Protein AF-A0A1J4J3M3-F1 (afdb_monomer_lite)

Foldseek 3Di:
DDDDPPDPPPPQDWDWDDAPQAPDIDTFDPVCQVVVLPPAPFWFKKKKFFPDPCVVVVQVVCVVVVWDDDPVQDRDSGIGIGGDGSSRSNVSSVGIGIDTQALVRQEHPLVLQLVFQKKKWFFAPPDDDDPVVVCVCPVPVQAFFDCPPRTNMGMGGGPCLVPPVVCVVVVHDSCVSVVVSSVLSPDRGTRHMYGDDDPPPPPPPVPDDPPDQPFDWFQDDPVSPDTDTDDPCVVVVPPPD

Radius of gyration: 24.63 Å; chains: 1; bounding box: 67×42×87 Å

Secondary structure (DSSP, 8-state):
------------PPEEE--TT-SS-EEE-HHHHHHHTTT-SS-EEEEEEES-S-HHHHHHHHHHTT----GGGEEETTEEEEEE-HHHHHHHTTTEEEEEPPSTTTEESGGGGTT-SEEEEEE-TT----HHHHHHHHSSS-------TTS-EEEEE-S-TT-HHHHHHHT--TTHHHHHHHHHHTSTTEEEEEEEPPPP--------------PPPEEESTTS-EEE---TTGGGT-S--

Structure (mmCIF, N/CA/C/O backbone):
data_AF-A0A1J4J3M3-F1
#
_entry.id   AF-A0A1J4J3M3-F1
#
loop_
_atom_site.group_PDB
_atom_site.id
_atom_site.type_symbol
_atom_site.label_atom_id
_atom_site.label_alt_id
_atom_site.label_comp_id
_atom_site.label_asym_id
_atom_site.label_entity_id
_atom_site.label_seq_id
_atom_site.pdbx_PDB_ins_code
_atom_site.Cartn_x
_atom_site.Cartn_y
_atom_site.Cartn_z
_atom_site.occupancy
_atom_site.B_iso_or_equiv
_atom_site.auth_seq_id
_atom_site.auth_comp_id
_atom_site.auth_asym_id
_atom_site.auth_atom_id
_atom_site.pdbx_PDB_model_num
ATOM 1 N N . MET A 1 1 ? 3.375 -25.857 52.665 1.00 36.19 1 MET A N 1
ATOM 2 C CA . MET A 1 1 ? 2.226 -25.489 51.813 1.00 36.19 1 MET A CA 1
ATOM 3 C C . MET A 1 1 ? 2.776 -24.651 50.663 1.00 36.19 1 MET A C 1
ATOM 5 O O . MET A 1 1 ? 3.056 -23.479 50.861 1.00 36.19 1 MET A O 1
ATOM 9 N N . LEU A 1 2 ? 3.097 -25.290 49.533 1.00 32.78 2 LEU A N 1
ATOM 10 C CA . LEU A 1 2 ? 3.685 -24.643 48.353 1.00 32.78 2 LEU A CA 1
ATOM 11 C C . LEU A 1 2 ? 2.543 -24.261 47.402 1.00 32.78 2 LEU A C 1
ATOM 13 O O . LEU A 1 2 ? 1.823 -25.143 46.938 1.00 32.78 2 LEU A O 1
ATOM 17 N N . PHE A 1 3 ? 2.366 -22.970 47.131 1.00 34.50 3 PHE A N 1
ATOM 18 C CA . PHE A 1 3 ? 1.465 -22.498 46.082 1.00 34.50 3 PHE A CA 1
ATOM 19 C C . PHE A 1 3 ? 2.162 -22.660 44.726 1.00 34.50 3 PHE A C 1
ATOM 21 O O . PHE A 1 3 ? 3.123 -21.953 44.433 1.00 34.50 3 PHE A O 1
ATOM 28 N N . PHE A 1 4 ? 1.684 -23.590 43.900 1.00 33.69 4 PHE A N 1
ATOM 29 C CA . PHE A 1 4 ? 2.023 -23.618 42.480 1.00 33.69 4 PHE A CA 1
ATOM 30 C C . PHE A 1 4 ? 1.204 -22.539 41.765 1.00 33.69 4 PHE A C 1
ATOM 32 O O . PHE A 1 4 ? -0.009 -22.663 41.613 1.00 33.69 4 PHE A O 1
ATOM 39 N N . LEU A 1 5 ? 1.877 -21.471 41.337 1.00 35.00 5 LEU A N 1
ATOM 40 C CA . LEU A 1 5 ? 1.366 -20.534 40.341 1.00 35.00 5 LEU A CA 1
ATOM 41 C C . LEU A 1 5 ? 1.320 -21.263 38.995 1.00 35.00 5 LEU A C 1
ATOM 43 O O . LEU A 1 5 ? 2.336 -21.406 38.320 1.00 35.00 5 LEU A O 1
ATOM 47 N N . THR A 1 6 ? 0.147 -21.755 38.609 1.00 34.28 6 THR A N 1
ATOM 48 C CA . THR A 1 6 ? -0.103 -22.201 37.238 1.00 34.28 6 THR A CA 1
ATOM 49 C C . THR A 1 6 ? -0.250 -20.967 36.356 1.00 34.28 6 THR A C 1
ATOM 51 O O . THR A 1 6 ? -1.313 -20.347 36.308 1.00 34.28 6 THR A O 1
ATOM 54 N N . SER A 1 7 ? 0.825 -20.585 35.671 1.00 36.22 7 SER A N 1
ATOM 55 C CA . SER A 1 7 ? 0.760 -19.660 34.544 1.00 36.22 7 SER A CA 1
ATOM 56 C C . SER A 1 7 ? -0.011 -20.333 33.409 1.00 36.22 7 SER A C 1
ATOM 58 O O . SER A 1 7 ? 0.460 -21.272 32.769 1.00 36.22 7 SER A O 1
ATOM 60 N N . ILE A 1 8 ? -1.236 -19.865 33.178 1.00 34.94 8 ILE A N 1
ATOM 61 C CA . ILE A 1 8 ? -2.018 -20.219 31.997 1.00 34.94 8 ILE A CA 1
ATOM 62 C C . ILE A 1 8 ? -1.324 -19.549 30.809 1.00 34.94 8 ILE A C 1
ATOM 64 O O . ILE A 1 8 ? -1.469 -18.348 30.589 1.00 34.94 8 ILE A O 1
ATOM 68 N N . PHE A 1 9 ? -0.538 -20.316 30.055 1.00 36.00 9 PHE A N 1
ATOM 69 C CA . PHE A 1 9 ? -0.101 -19.901 28.728 1.00 36.00 9 PHE A CA 1
ATOM 70 C C . PHE A 1 9 ? -1.325 -19.922 27.812 1.00 36.00 9 PHE A C 1
ATOM 72 O O . PHE A 1 9 ? -1.695 -20.957 27.259 1.00 36.00 9 PHE A O 1
ATOM 79 N N . VAL A 1 10 ? -1.981 -18.771 27.670 1.00 38.25 10 VAL A N 1
ATOM 80 C CA . VAL A 1 10 ? -2.921 -18.553 26.573 1.00 38.25 10 VAL A CA 1
ATOM 81 C C . VAL A 1 10 ? -2.082 -18.537 25.299 1.00 38.25 10 VAL A C 1
ATOM 83 O O . VAL A 1 10 ? -1.364 -17.579 25.022 1.00 38.25 10 VAL A O 1
ATOM 86 N N . SER A 1 11 ? -2.122 -19.640 24.554 1.00 39.28 11 SER A N 1
ATOM 87 C CA . SER A 1 11 ? -1.635 -19.703 23.179 1.00 39.28 11 SER A CA 1
ATOM 88 C C . SER A 1 11 ? -2.465 -18.718 22.355 1.00 39.28 11 SER A C 1
ATOM 90 O O . SER A 1 11 ? -3.578 -19.021 21.929 1.00 39.28 11 SER A O 1
ATOM 92 N N . SER A 1 12 ? -1.966 -17.494 22.195 1.00 56.19 12 SER A N 1
ATOM 93 C CA . SER A 1 12 ? -2.574 -16.513 21.306 1.00 56.19 12 SER A CA 1
ATOM 94 C C . SER A 1 12 ? -2.255 -16.931 19.874 1.00 56.19 12 SER A C 1
ATOM 96 O O . SER A 1 12 ? -1.132 -16.746 19.406 1.00 56.19 12 SER A O 1
ATOM 98 N N . GLN A 1 13 ? -3.210 -17.567 19.197 1.00 65.75 13 GLN A N 1
ATOM 99 C CA . GLN A 1 13 ? -3.047 -17.930 17.791 1.00 65.75 13 GLN A CA 1
ATOM 100 C C . GLN A 1 13 ? -2.860 -16.660 16.957 1.00 65.75 13 GLN A C 1
ATOM 102 O O . GLN A 1 13 ? -3.609 -15.693 17.108 1.00 65.75 13 GLN A O 1
ATOM 107 N N . SER A 1 14 ? -1.850 -16.661 16.090 1.00 75.69 14 SER A N 1
ATOM 108 C CA . SER A 1 14 ? -1.638 -15.573 15.146 1.00 75.69 14 SER A CA 1
ATOM 109 C C . SER A 1 14 ? -2.795 -15.519 14.148 1.00 75.69 14 SER A C 1
ATOM 111 O O . SER A 1 14 ? -3.306 -16.538 13.680 1.00 75.69 14 SER A O 1
ATOM 113 N N . LEU A 1 15 ? -3.245 -14.308 13.843 1.00 81.94 15 LEU A N 1
ATOM 114 C CA . LEU A 1 15 ? -4.381 -14.072 12.961 1.00 81.94 15 LEU A CA 1
ATOM 115 C C . LEU A 1 15 ? -3.873 -13.856 11.547 1.00 81.94 15 LEU A C 1
ATOM 117 O O . LEU A 1 15 ? -2.999 -13.017 11.350 1.00 81.94 15 LEU A O 1
ATOM 121 N N . GLN A 1 16 ? -4.423 -14.571 10.567 1.00 85.75 16 GLN A N 1
ATOM 122 C CA . GLN A 1 16 ? -3.948 -14.505 9.186 1.00 85.75 16 GLN A CA 1
ATOM 123 C C . GLN A 1 16 ? -5.065 -14.185 8.197 1.00 85.75 16 GLN A C 1
ATOM 125 O O . GLN A 1 16 ? -6.191 -14.666 8.327 1.00 85.75 16 GLN A O 1
ATOM 130 N N . VAL A 1 17 ? -4.740 -13.388 7.178 1.00 87.06 17 VAL A N 1
ATOM 131 C CA . VAL A 1 17 ? -5.623 -13.128 6.040 1.00 87.06 17 VAL A CA 1
ATOM 132 C C . VAL A 1 17 ? -4.840 -13.098 4.731 1.00 87.06 17 VAL A C 1
ATOM 134 O O . VAL A 1 17 ? -3.780 -12.480 4.627 1.00 87.06 17 VAL A O 1
ATOM 137 N N . ASN A 1 18 ? -5.394 -13.738 3.704 1.00 84.62 18 ASN A N 1
ATOM 138 C CA . ASN A 1 18 ? -4.882 -13.627 2.344 1.00 84.62 18 ASN A CA 1
ATOM 139 C C . ASN A 1 18 ? -5.445 -12.370 1.680 1.00 84.62 18 ASN A C 1
ATOM 141 O O . ASN A 1 18 ? -6.644 -12.100 1.753 1.00 84.62 18 ASN A O 1
ATOM 145 N N . SER A 1 19 ? -4.584 -11.620 1.001 1.00 80.25 19 SER A N 1
ATOM 146 C CA . SER A 1 19 ? -4.983 -10.490 0.167 1.00 80.25 19 SER A CA 1
ATOM 147 C C . SER A 1 19 ? -4.694 -10.827 -1.285 1.00 80.25 19 SER A C 1
ATOM 149 O O . SER A 1 19 ? -3.586 -11.239 -1.605 1.00 80.25 19 SER A O 1
ATOM 151 N N . LEU A 1 20 ? -5.654 -10.579 -2.180 1.00 73.94 20 LEU A N 1
ATOM 152 C CA . LEU A 1 20 ? -5.460 -10.754 -3.627 1.00 73.94 20 LEU A CA 1
ATOM 153 C C . LEU A 1 20 ? -4.300 -9.910 -4.179 1.00 73.94 20 LEU A C 1
ATOM 155 O O . LEU A 1 20 ? -3.790 -10.193 -5.257 1.00 73.94 20 LEU A O 1
ATOM 159 N N . ARG A 1 21 ? -3.889 -8.864 -3.450 1.00 71.31 21 ARG A N 1
ATOM 160 C CA . ARG A 1 21 ? -2.807 -7.956 -3.845 1.00 71.31 21 ARG A CA 1
ATOM 161 C C . ARG A 1 21 ? -1.427 -8.386 -3.335 1.00 71.31 21 ARG A C 1
ATOM 163 O O . ARG A 1 21 ? -0.443 -7.748 -3.689 1.00 71.31 21 ARG A O 1
ATOM 170 N N . ARG A 1 22 ? -1.330 -9.394 -2.457 1.00 75.12 22 ARG A N 1
ATOM 171 C CA . ARG A 1 22 ? -0.082 -9.761 -1.762 1.00 75.12 22 ARG A CA 1
ATOM 172 C C . ARG A 1 22 ? 0.222 -11.244 -1.929 1.00 75.12 22 ARG A C 1
ATOM 174 O O . ARG A 1 22 ? -0.671 -12.077 -1.864 1.00 75.12 22 ARG A O 1
ATOM 181 N N . GLN A 1 23 ? 1.502 -11.561 -2.110 1.00 73.69 23 GLN A N 1
ATOM 182 C CA . GLN A 1 23 ? 1.972 -12.945 -2.242 1.00 73.69 23 GLN A CA 1
ATOM 183 C C . GLN A 1 23 ? 1.990 -13.687 -0.899 1.00 73.69 23 GLN A C 1
ATOM 185 O O . GLN A 1 23 ? 1.806 -14.899 -0.870 1.00 73.69 23 GLN A O 1
ATOM 190 N N . GLN A 1 24 ? 2.217 -12.960 0.199 1.00 81.00 24 GLN A N 1
ATOM 191 C CA . GLN A 1 24 ? 2.287 -13.520 1.546 1.00 81.00 24 GLN A CA 1
ATOM 192 C C . GLN A 1 24 ? 1.032 -13.164 2.358 1.00 81.00 24 GLN A C 1
ATOM 194 O O . GLN A 1 24 ? 0.518 -12.045 2.217 1.00 81.00 24 GLN A O 1
ATOM 199 N N . PRO A 1 25 ? 0.542 -14.076 3.221 1.00 84.75 25 PRO A N 1
ATOM 200 C CA . PRO A 1 25 ? -0.556 -13.787 4.133 1.00 84.75 25 PRO A CA 1
ATOM 201 C C . PRO A 1 25 ? -0.189 -12.666 5.107 1.00 84.75 25 PRO A C 1
ATOM 203 O O . PRO A 1 25 ? 0.891 -12.650 5.700 1.00 84.75 25 PRO A O 1
ATOM 206 N N . ILE A 1 26 ? -1.125 -11.752 5.336 1.00 85.81 26 ILE A N 1
ATOM 207 C CA . ILE A 1 26 ? -0.993 -10.741 6.379 1.00 85.81 26 ILE A CA 1
ATOM 208 C C . ILE A 1 26 ? -1.216 -11.449 7.709 1.00 85.81 26 ILE A C 1
ATOM 210 O O . ILE A 1 26 ? -2.317 -11.928 7.967 1.00 85.81 26 ILE A O 1
ATOM 214 N N . THR A 1 27 ? -0.184 -11.495 8.548 1.00 86.19 27 THR A N 1
ATOM 215 C CA . THR A 1 27 ? -0.263 -12.083 9.891 1.00 86.19 27 THR A CA 1
ATOM 216 C C . THR A 1 27 ? -0.248 -10.979 10.941 1.00 86.19 27 THR A C 1
ATOM 218 O O . THR A 1 27 ? 0.603 -10.102 10.859 1.00 86.19 27 THR A O 1
ATOM 221 N N . ILE A 1 28 ? -1.151 -10.999 11.922 1.00 84.31 28 ILE A N 1
ATOM 222 C CA . ILE A 1 28 ? -1.053 -10.188 13.141 1.00 84.31 28 ILE A CA 1
ATOM 223 C C . ILE A 1 28 ? -0.793 -11.135 14.308 1.00 84.31 28 ILE A C 1
ATOM 225 O O . ILE A 1 28 ? -1.622 -11.991 14.620 1.00 84.31 28 ILE A O 1
ATOM 229 N N . ASP A 1 29 ? 0.375 -10.986 14.928 1.00 79.88 29 ASP A N 1
ATOM 230 C CA . ASP A 1 29 ? 0.716 -11.669 16.171 1.00 79.88 29 ASP A CA 1
ATOM 231 C C . ASP A 1 29 ? 0.325 -10.777 17.364 1.00 79.88 29 ASP A C 1
ATOM 233 O O . ASP A 1 29 ? 0.861 -9.668 17.497 1.00 79.88 29 ASP A O 1
ATOM 237 N N . PRO A 1 30 ? -0.575 -11.240 18.251 1.00 66.50 30 PRO A N 1
ATOM 238 C CA . PRO A 1 30 ? -0.958 -10.517 19.460 1.00 66.50 30 PRO A CA 1
ATOM 239 C C . PRO A 1 30 ? 0.218 -10.140 20.376 1.00 66.50 30 PRO A C 1
ATOM 241 O O . PRO A 1 30 ? 0.108 -9.175 21.124 1.00 66.50 30 PRO A O 1
ATOM 244 N N . GLN A 1 31 ? 1.364 -10.829 20.317 1.00 64.44 31 GLN A N 1
ATOM 245 C CA . GLN A 1 31 ? 2.554 -10.446 21.093 1.00 64.44 31 GLN A CA 1
ATOM 246 C C . GLN A 1 31 ? 3.351 -9.297 20.455 1.00 64.44 31 GLN A C 1
ATOM 248 O O . GLN A 1 31 ? 3.978 -8.504 21.158 1.00 64.44 31 GLN A O 1
ATOM 253 N N . GLN A 1 32 ? 3.303 -9.145 19.127 1.00 62.25 32 GLN A N 1
ATOM 254 C CA . GLN A 1 32 ? 3.911 -8.002 18.426 1.00 62.25 32 GLN A CA 1
ATOM 255 C C . GLN A 1 32 ? 3.085 -6.712 18.570 1.00 62.25 32 GLN A C 1
ATOM 257 O O . GLN A 1 32 ? 3.587 -5.605 18.350 1.00 62.25 32 GLN A O 1
ATOM 262 N N . TYR A 1 33 ? 1.828 -6.850 18.983 1.00 57.97 33 TYR A N 1
ATOM 263 C CA . TYR A 1 33 ? 0.874 -5.768 19.179 1.00 57.97 33 TYR A CA 1
ATOM 264 C C . TYR A 1 33 ? 1.308 -4.740 20.238 1.00 57.97 33 TYR A C 1
ATOM 266 O O . TYR A 1 33 ? 1.279 -3.533 19.988 1.00 57.97 33 TYR A O 1
ATOM 274 N N . GLU A 1 34 ? 1.799 -5.203 21.391 1.00 54.53 34 GLU A N 1
ATOM 275 C CA . GLU A 1 34 ? 2.279 -4.351 22.494 1.00 54.53 34 GLU A CA 1
ATOM 276 C C . GLU A 1 34 ? 3.425 -3.424 22.048 1.00 54.53 34 GLU A C 1
ATOM 278 O O . GLU A 1 34 ? 3.482 -2.251 22.420 1.00 54.53 34 GLU A O 1
ATOM 283 N N . ASN A 1 35 ? 4.289 -3.906 21.149 1.00 50.06 35 ASN A N 1
ATOM 284 C CA . ASN A 1 35 ? 5.402 -3.129 20.596 1.00 50.06 35 ASN A CA 1
ATOM 285 C C . ASN A 1 35 ? 4.953 -2.058 19.586 1.00 50.06 35 ASN A C 1
ATOM 287 O O . ASN A 1 35 ? 5.693 -1.111 19.317 1.00 50.06 35 ASN A O 1
ATOM 291 N N . SER A 1 36 ? 3.749 -2.197 19.024 1.00 52.88 36 SER A N 1
ATOM 292 C CA . SER A 1 36 ? 3.183 -1.274 18.033 1.00 52.88 36 SER A CA 1
ATOM 293 C C . SER A 1 36 ? 2.547 -0.041 18.689 1.00 52.88 36 SER A C 1
ATOM 295 O O . SER A 1 36 ? 2.562 1.040 18.101 1.00 52.88 36 SER A O 1
ATOM 297 N N . ARG A 1 37 ? 2.043 -0.178 19.928 1.00 55.91 37 ARG A N 1
ATOM 298 C CA . ARG A 1 37 ? 1.403 0.901 20.711 1.00 55.91 37 ARG A CA 1
ATOM 299 C C . ARG A 1 37 ? 2.346 2.056 21.075 1.00 55.91 37 ARG A C 1
ATOM 301 O O . ARG A 1 37 ? 1.872 3.161 21.319 1.00 55.91 37 ARG A O 1
ATOM 308 N N . SER A 1 38 ? 3.659 1.821 21.123 1.00 51.09 38 SER A N 1
ATOM 309 C CA . SER A 1 38 ? 4.647 2.756 21.688 1.00 51.09 38 SER A CA 1
ATOM 310 C C . SER A 1 38 ? 5.643 3.350 20.683 1.00 51.09 38 SER A C 1
ATOM 312 O O . SER A 1 38 ? 6.450 4.193 21.067 1.00 51.09 38 SER A O 1
ATOM 314 N N . ARG A 1 39 ? 5.612 2.938 19.405 1.00 56.66 39 ARG A N 1
ATOM 315 C CA . ARG A 1 39 ? 6.675 3.260 18.426 1.00 56.66 39 ARG A CA 1
ATOM 316 C C . ARG A 1 39 ? 6.327 4.294 17.353 1.00 56.66 39 ARG A C 1
ATOM 318 O O . ARG A 1 39 ? 7.237 4.789 16.694 1.00 56.66 39 ARG A O 1
ATOM 325 N N . ALA A 1 40 ? 5.054 4.618 17.136 1.00 62.12 40 ALA A N 1
ATOM 326 C CA . ALA A 1 40 ? 4.673 5.496 16.030 1.00 62.12 40 ALA A CA 1
ATOM 327 C C . ALA A 1 40 ? 4.935 6.977 16.359 1.00 62.12 40 ALA A C 1
ATOM 329 O O . ALA A 1 40 ? 4.155 7.606 17.070 1.00 62.12 40 ALA A O 1
ATOM 330 N N . SER A 1 41 ? 6.013 7.547 15.815 1.00 78.56 41 SER A N 1
ATOM 331 C CA . SER A 1 41 ? 6.308 8.989 15.919 1.00 78.56 41 SER A CA 1
ATOM 332 C C . SER A 1 41 ? 5.660 9.822 14.806 1.00 78.56 41 SER A C 1
ATOM 334 O O . SER A 1 41 ? 5.565 11.041 14.919 1.00 78.56 41 SER A O 1
ATOM 336 N N . PHE A 1 42 ? 5.221 9.178 13.725 1.00 86.69 42 PHE A N 1
ATOM 337 C CA . PHE A 1 42 ? 4.653 9.808 12.532 1.00 86.69 42 PHE A CA 1
ATOM 338 C C . PHE A 1 42 ? 3.542 8.929 11.935 1.00 86.69 42 PHE A C 1
ATOM 340 O O . PHE A 1 42 ? 3.495 7.731 12.236 1.00 86.69 42 PHE A O 1
ATOM 347 N N . PRO A 1 43 ? 2.646 9.491 11.102 1.00 91.69 43 PRO A N 1
ATOM 348 C CA . PRO A 1 43 ? 1.597 8.711 10.462 1.00 91.69 43 PRO A CA 1
ATOM 349 C C . PRO A 1 43 ? 2.169 7.651 9.511 1.00 91.69 43 PRO A C 1
ATOM 351 O O . PRO A 1 43 ? 3.120 7.909 8.770 1.00 91.69 43 PRO A O 1
ATOM 354 N N . THR A 1 44 ? 1.613 6.441 9.549 1.00 92.81 44 THR A N 1
ATOM 355 C CA . THR A 1 44 ? 2.104 5.288 8.777 1.00 92.81 44 THR A CA 1
ATOM 356 C C . THR A 1 44 ? 0.971 4.307 8.468 1.00 92.81 44 THR A C 1
ATOM 358 O O . THR A 1 44 ? -0.133 4.415 9.009 1.00 92.81 44 THR A O 1
ATOM 361 N N . TRP A 1 45 ? 1.225 3.361 7.567 1.00 93.12 45 TRP A N 1
ATOM 362 C CA . TRP A 1 45 ? 0.253 2.349 7.161 1.00 93.12 45 TRP A CA 1
ATOM 363 C C . TRP A 1 45 ? 0.172 1.186 8.151 1.00 93.12 45 TRP A C 1
ATOM 365 O O . TRP A 1 45 ? 1.190 0.633 8.570 1.00 93.12 45 TRP A O 1
ATOM 375 N N . TYR A 1 46 ? -1.055 0.763 8.449 1.00 92.81 46 TYR A N 1
ATOM 376 C CA . TYR A 1 46 ? -1.373 -0.390 9.285 1.00 92.81 46 TYR A CA 1
ATOM 377 C C . TYR A 1 46 ? -2.357 -1.329 8.594 1.00 92.81 46 TYR A C 1
ATOM 379 O O . TYR A 1 46 ? -3.293 -0.895 7.919 1.00 92.81 46 TYR A O 1
ATOM 387 N N . PHE A 1 47 ? -2.185 -2.623 8.839 1.00 92.88 47 PHE A N 1
ATOM 388 C CA . PHE A 1 47 ? -3.263 -3.593 8.744 1.00 92.88 47 PHE A CA 1
ATOM 389 C C . PHE A 1 47 ? -4.076 -3.550 10.028 1.00 92.88 47 PHE A C 1
ATOM 391 O O . PHE A 1 47 ? -3.522 -3.681 11.119 1.00 92.88 47 PHE A O 1
ATOM 398 N N . VAL A 1 48 ? -5.380 -3.356 9.874 1.00 91.94 48 VAL A N 1
ATOM 399 C CA . VAL A 1 48 ? -6.331 -3.221 10.972 1.00 91.94 48 VAL A CA 1
ATOM 400 C C . VAL A 1 48 ? -7.374 -4.310 10.838 1.00 91.94 48 VAL A C 1
ATOM 402 O O . VAL A 1 48 ? -8.042 -4.393 9.806 1.00 91.94 48 VAL A O 1
ATOM 405 N N . ARG A 1 49 ? -7.523 -5.130 11.876 1.00 90.81 49 ARG A N 1
ATOM 406 C CA . ARG A 1 49 ? -8.615 -6.089 11.998 1.00 90.81 49 ARG A CA 1
ATOM 407 C C . ARG A 1 49 ? -9.552 -5.642 13.107 1.00 90.81 49 ARG A C 1
ATOM 409 O O . ARG A 1 49 ? -9.168 -5.619 14.271 1.00 90.81 49 ARG A O 1
ATOM 416 N N . PHE A 1 50 ? -10.796 -5.357 12.762 1.00 88.62 50 PHE A N 1
ATOM 417 C CA . PHE A 1 50 ? -11.817 -5.057 13.760 1.00 88.62 50 PHE A CA 1
ATOM 418 C C . PHE A 1 50 ? -12.368 -6.339 14.385 1.00 88.62 50 PHE A C 1
ATOM 420 O O . PHE A 1 50 ? -12.606 -7.324 13.681 1.00 88.62 50 PHE A O 1
ATOM 427 N N . HIS A 1 51 ? -12.553 -6.324 15.708 1.00 83.12 51 HIS A N 1
ATOM 428 C CA . HIS A 1 51 ? -13.145 -7.445 16.448 1.00 83.12 51 HIS A CA 1
ATOM 429 C C . HIS A 1 51 ? -14.658 -7.530 16.257 1.00 83.12 51 HIS A C 1
ATOM 431 O O . HIS A 1 51 ? -15.219 -8.617 16.341 1.00 83.12 51 HIS A O 1
ATOM 437 N N . ASP A 1 52 ? -15.300 -6.387 16.011 1.00 74.50 52 ASP A N 1
ATOM 438 C CA . ASP A 1 52 ? -16.751 -6.284 15.909 1.00 74.50 52 ASP A CA 1
ATOM 439 C C . ASP A 1 52 ? -17.262 -6.757 14.539 1.00 74.50 52 ASP A C 1
ATOM 441 O O . ASP A 1 52 ? -16.724 -6.412 13.477 1.00 74.50 52 ASP A O 1
ATOM 445 N N . ASP A 1 53 ? -18.338 -7.538 14.571 1.00 67.12 53 ASP A N 1
ATOM 446 C CA . ASP A 1 53 ? -19.053 -7.985 13.385 1.00 67.12 53 ASP A CA 1
ATOM 447 C C . ASP A 1 53 ? -19.947 -6.892 12.788 1.00 67.12 53 ASP A C 1
ATOM 449 O O . ASP A 1 53 ? -20.258 -6.949 11.585 1.00 67.12 53 ASP A O 1
ATOM 453 N N . ASP A 1 54 ? -20.323 -5.894 13.600 1.00 65.69 54 ASP A N 1
ATOM 454 C CA . ASP A 1 54 ? -21.169 -4.767 13.225 1.00 65.69 54 ASP A CA 1
ATOM 455 C C . ASP A 1 54 ? -20.368 -3.480 12.984 1.00 65.69 54 ASP A C 1
ATOM 457 O O . ASP A 1 54 ? -20.433 -2.471 13.693 1.00 65.69 54 ASP A O 1
ATOM 461 N N . ILE A 1 55 ? -19.640 -3.499 11.871 1.00 69.44 55 ILE A N 1
ATOM 462 C CA . ILE A 1 55 ? -18.853 -2.365 11.372 1.00 69.44 55 ILE A CA 1
ATOM 463 C C . ILE A 1 55 ? -19.706 -1.103 11.161 1.00 69.44 55 ILE A C 1
ATOM 465 O O . ILE A 1 55 ? -19.164 0.002 11.134 1.00 69.44 55 ILE A O 1
ATOM 469 N N . L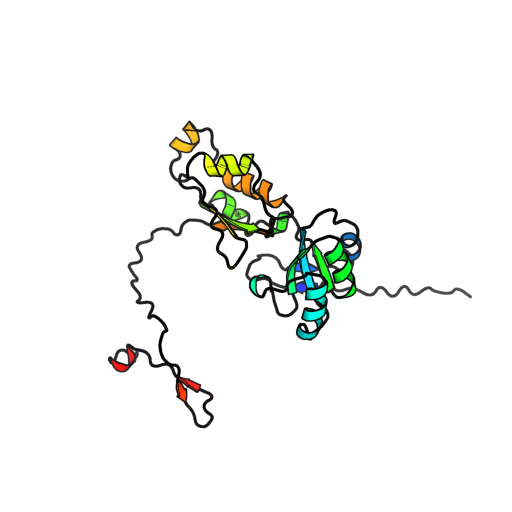YS A 1 56 ? -21.037 -1.222 11.037 1.00 70.19 56 LYS A N 1
ATOM 470 C CA . LYS A 1 56 ? -21.910 -0.053 10.868 1.00 70.19 56 LYS A CA 1
ATOM 471 C C . LYS A 1 56 ? -21.953 0.807 12.128 1.00 70.19 56 LYS A C 1
ATOM 473 O O . LYS A 1 56 ? -21.840 2.023 12.008 1.00 70.19 56 LYS A O 1
ATOM 478 N N . ASN A 1 57 ? -22.053 0.199 13.311 1.00 71.31 57 ASN A N 1
ATOM 479 C CA . ASN A 1 57 ? -22.031 0.941 14.577 1.00 71.31 57 ASN A CA 1
ATOM 480 C C . ASN A 1 57 ? -20.643 1.522 14.851 1.00 71.31 57 ASN A C 1
ATOM 482 O O . ASN A 1 57 ? -20.508 2.659 15.303 1.00 71.31 57 ASN A O 1
ATOM 486 N N . LEU A 1 58 ? -19.608 0.763 14.493 1.00 79.38 58 LEU A N 1
ATOM 487 C CA . LEU A 1 58 ? -18.224 1.192 14.600 1.00 79.38 58 LEU A CA 1
ATOM 488 C C . LEU A 1 58 ? -17.921 2.419 13.722 1.00 79.38 58 LEU A C 1
ATOM 490 O O . LEU A 1 58 ? -17.153 3.288 14.131 1.00 79.38 58 LEU A O 1
ATOM 494 N N . ARG A 1 59 ? -18.548 2.531 12.544 1.00 79.12 59 ARG A N 1
ATOM 495 C CA . ARG A 1 59 ? -18.301 3.622 11.590 1.00 79.12 59 ARG A CA 1
ATOM 496 C C . ARG A 1 59 ? -18.496 5.008 12.204 1.00 79.12 59 ARG A C 1
ATOM 498 O O . ARG A 1 59 ? -17.625 5.852 12.040 1.00 79.12 59 ARG A O 1
ATOM 505 N N . ASN A 1 60 ? -19.570 5.215 12.966 1.00 77.88 60 ASN A N 1
ATOM 506 C CA . ASN A 1 60 ? -19.846 6.507 13.605 1.00 77.88 60 ASN A CA 1
ATOM 507 C C . ASN A 1 60 ? -18.744 6.898 14.606 1.00 77.88 60 ASN A C 1
ATOM 509 O O . ASN A 1 60 ? -18.329 8.054 14.680 1.00 77.88 60 ASN A O 1
ATOM 513 N N . ASN A 1 61 ? -18.233 5.922 15.359 1.00 82.44 61 ASN A N 1
ATOM 514 C CA . ASN A 1 61 ? -17.157 6.145 16.324 1.00 82.44 61 ASN A CA 1
ATOM 515 C C . ASN A 1 61 ? -15.822 6.447 15.623 1.00 82.44 61 ASN A C 1
ATOM 517 O O . ASN A 1 61 ? -15.075 7.326 16.056 1.00 82.44 61 ASN A O 1
ATOM 521 N N . LEU A 1 62 ? -15.554 5.770 14.504 1.00 87.31 62 LEU A N 1
ATOM 522 C CA . LEU A 1 62 ? -14.366 5.999 13.683 1.00 87.31 62 LEU A CA 1
ATOM 523 C C . LEU A 1 62 ? -14.380 7.373 13.006 1.00 87.31 62 LEU A C 1
ATOM 525 O O . LEU A 1 62 ? -13.352 8.049 12.992 1.00 87.31 62 LEU A O 1
ATOM 529 N N . GLU A 1 63 ? -15.533 7.827 12.513 1.00 84.44 63 GLU A N 1
ATOM 530 C CA . GLU A 1 63 ? -15.683 9.155 11.906 1.00 84.44 63 GLU A CA 1
ATOM 531 C C . GLU A 1 63 ? -15.370 10.276 12.906 1.00 84.44 63 GLU A C 1
ATOM 533 O O . GLU A 1 63 ? -14.635 11.209 12.575 1.00 84.44 63 GLU A O 1
ATOM 538 N N . ASN A 1 64 ? -15.809 10.142 14.163 1.00 83.81 64 ASN A N 1
ATOM 539 C CA . ASN A 1 64 ? -15.450 11.075 15.238 1.00 83.81 64 ASN A CA 1
ATOM 540 C C . ASN A 1 64 ? -13.934 11.105 15.507 1.00 83.81 64 ASN A C 1
ATOM 542 O O . ASN A 1 64 ? -13.367 12.163 15.786 1.00 83.81 64 ASN A O 1
ATOM 546 N N . ALA A 1 65 ? -13.259 9.961 15.367 1.00 85.62 65 ALA A N 1
ATOM 547 C CA . ALA A 1 65 ? -11.801 9.845 15.436 1.00 85.62 65 ALA A CA 1
ATOM 548 C C . ALA A 1 65 ? -11.086 10.239 14.121 1.00 85.62 65 ALA A C 1
ATOM 550 O O . ALA A 1 65 ? -9.863 10.099 14.006 1.00 85.62 65 ALA A O 1
ATOM 551 N N . LYS A 1 66 ? -11.828 10.754 13.128 1.00 89.81 66 LYS A N 1
ATOM 552 C CA . LYS A 1 66 ? -11.349 11.114 11.782 1.00 89.81 66 LYS A CA 1
ATOM 553 C C . LYS A 1 66 ? -10.706 9.941 11.034 1.00 89.81 66 LYS A C 1
ATOM 555 O O . LYS A 1 66 ? -9.783 10.135 10.246 1.00 89.81 66 LYS A O 1
ATOM 560 N N . ILE A 1 67 ? -11.160 8.721 11.309 1.00 89.56 67 ILE A N 1
ATOM 561 C CA . ILE A 1 67 ? -10.735 7.497 10.630 1.00 89.56 67 ILE A CA 1
ATOM 562 C C . ILE A 1 67 ? -11.798 7.155 9.591 1.00 89.56 67 ILE A C 1
ATOM 564 O O . ILE A 1 67 ? -12.903 6.731 9.920 1.00 89.56 67 ILE A O 1
ATOM 568 N N . GLU A 1 68 ? -11.459 7.337 8.320 1.00 84.75 68 GLU A N 1
ATOM 569 C CA . GLU A 1 68 ? -12.374 7.052 7.221 1.00 84.75 68 GLU A CA 1
ATOM 570 C C . GLU A 1 68 ? -12.200 5.609 6.724 1.00 84.75 68 GLU A C 1
ATOM 572 O O . GLU A 1 68 ? -11.141 5.227 6.219 1.00 84.75 68 GLU A O 1
ATOM 577 N N . LEU A 1 69 ? -13.262 4.804 6.821 1.00 85.94 69 LEU A N 1
ATOM 578 C CA . LEU A 1 69 ? -13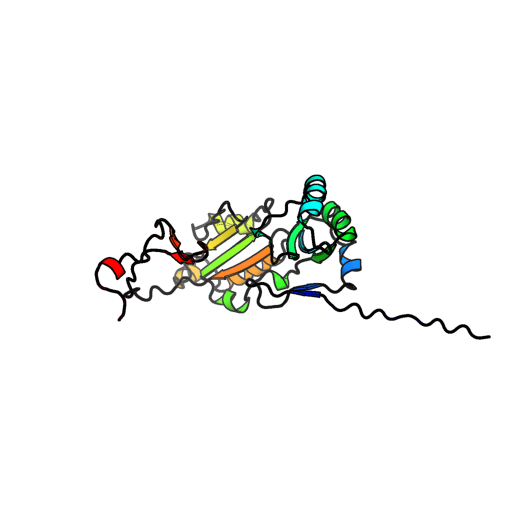.293 3.469 6.224 1.00 85.94 69 LEU A CA 1
ATOM 579 C C . LEU A 1 69 ? -13.775 3.539 4.772 1.00 85.94 69 LEU A C 1
ATOM 581 O O . LEU A 1 69 ? -14.981 3.596 4.498 1.00 85.94 69 LEU A O 1
ATOM 585 N N . LYS A 1 70 ? -12.818 3.486 3.841 1.00 82.62 70 LYS A N 1
ATOM 586 C CA . LYS A 1 70 ? -13.075 3.363 2.401 1.00 82.62 70 LYS A CA 1
ATOM 587 C C . LYS A 1 70 ? -13.066 1.897 1.973 1.00 82.62 70 LYS A C 1
ATOM 589 O O . LYS A 1 70 ? -12.170 1.140 2.342 1.00 82.62 70 LYS A O 1
ATOM 594 N N . SER A 1 71 ? -14.017 1.506 1.124 1.00 80.25 71 SER A N 1
ATOM 595 C CA . SER A 1 71 ? -14.074 0.154 0.540 1.00 80.25 71 SER A CA 1
ATOM 596 C C . SER A 1 71 ? -12.835 -0.180 -0.294 1.00 80.25 71 SER A C 1
ATOM 598 O O . SER A 1 71 ? -12.407 -1.327 -0.341 1.00 80.25 71 SER A O 1
ATOM 600 N N . THR A 1 72 ? -12.211 0.832 -0.896 1.00 77.94 72 THR A N 1
ATOM 601 C CA . THR A 1 72 ? -10.954 0.726 -1.650 1.00 77.94 72 THR A CA 1
ATOM 602 C C . THR A 1 72 ? -9.783 0.218 -0.805 1.00 77.94 72 THR A C 1
ATOM 604 O O . THR A 1 72 ? -8.859 -0.411 -1.328 1.00 77.94 72 THR A O 1
ATOM 607 N N . ARG A 1 73 ? -9.852 0.444 0.510 1.00 83.19 73 ARG A N 1
ATOM 608 C CA . ARG A 1 73 ? -8.858 0.053 1.512 1.00 83.19 73 ARG A CA 1
ATOM 609 C C . ARG A 1 73 ? -9.269 -1.194 2.309 1.00 83.19 73 ARG A C 1
ATOM 611 O O . ARG A 1 73 ? -8.567 -1.591 3.235 1.00 83.19 73 ARG A O 1
ATOM 618 N N . MET A 1 74 ? -10.398 -1.810 1.966 1.00 86.94 74 MET A N 1
ATOM 619 C CA . MET A 1 74 ? -10.887 -3.038 2.587 1.00 86.94 74 MET A CA 1
ATOM 620 C C . MET A 1 74 ? -10.194 -4.254 1.955 1.00 86.94 74 MET A C 1
ATOM 622 O O . MET A 1 74 ? -10.199 -4.419 0.737 1.00 86.94 74 MET A O 1
ATOM 626 N N . ILE A 1 75 ? -9.606 -5.113 2.785 1.00 87.00 75 ILE A N 1
ATOM 627 C CA . ILE A 1 75 ? -9.042 -6.409 2.379 1.00 87.00 75 ILE A CA 1
ATOM 628 C C . ILE A 1 75 ? -10.153 -7.461 2.383 1.00 87.00 75 ILE A C 1
ATOM 630 O O . ILE A 1 75 ? -10.318 -8.211 1.425 1.00 87.00 75 ILE A O 1
ATOM 634 N N . ASN A 1 76 ? -10.939 -7.495 3.458 1.00 86.44 76 ASN A N 1
ATOM 635 C CA . ASN A 1 76 ? -12.183 -8.251 3.567 1.00 86.44 76 ASN A CA 1
ATOM 636 C C . ASN A 1 76 ? -13.105 -7.552 4.575 1.00 86.44 76 ASN A C 1
ATOM 638 O O . ASN A 1 76 ? -12.742 -6.500 5.095 1.00 86.44 76 ASN A O 1
ATOM 642 N N . LYS A 1 77 ? -14.260 -8.154 4.894 1.00 84.56 77 LYS A N 1
ATOM 643 C CA . LYS A 1 77 ? -15.244 -7.558 5.809 1.00 84.56 77 LYS A CA 1
ATOM 644 C C . LYS A 1 77 ? -14.609 -6.976 7.080 1.00 84.56 77 LYS A C 1
ATOM 646 O O . LYS A 1 77 ? -14.982 -5.875 7.429 1.00 84.56 77 LYS A O 1
ATOM 651 N N . HIS A 1 78 ? -13.645 -7.640 7.721 1.00 87.44 78 HIS A N 1
ATOM 652 C CA . HIS A 1 78 ? -13.075 -7.206 9.009 1.00 87.44 78 HIS A CA 1
ATOM 653 C C . HIS A 1 78 ? -11.687 -6.573 8.907 1.00 87.44 78 HIS A C 1
ATOM 655 O O . HIS A 1 78 ? -11.192 -6.049 9.901 1.00 87.44 78 HIS A O 1
ATOM 661 N N . TRP A 1 79 ? -11.048 -6.644 7.740 1.00 89.19 79 TRP A N 1
ATOM 662 C CA . TRP A 1 79 ? -9.653 -6.260 7.555 1.00 89.19 79 TRP A CA 1
ATOM 663 C C . TRP A 1 79 ? -9.519 -5.060 6.633 1.00 89.19 79 TRP A C 1
ATOM 665 O O . TRP A 1 79 ? -10.046 -5.056 5.520 1.00 89.19 79 TRP A O 1
ATOM 675 N N . PHE A 1 80 ? -8.740 -4.077 7.067 1.00 91.44 80 PHE A N 1
ATOM 676 C CA . PHE A 1 80 ? -8.509 -2.829 6.352 1.00 91.44 80 PHE A CA 1
ATOM 677 C C . PHE A 1 80 ? -7.022 -2.475 6.325 1.00 91.44 80 PHE A C 1
ATOM 679 O O . PHE A 1 80 ? -6.253 -2.853 7.208 1.00 91.44 80 PHE A O 1
ATOM 686 N N . SER A 1 81 ? -6.620 -1.723 5.307 1.00 91.94 81 SER A N 1
ATOM 687 C CA . SER A 1 81 ? -5.314 -1.074 5.215 1.00 91.94 81 SER A CA 1
ATOM 688 C C . SER A 1 81 ? -5.488 0.422 5.430 1.00 91.94 81 SER A C 1
ATOM 690 O O . SER A 1 81 ? -6.014 1.108 4.561 1.00 91.94 81 SER A O 1
ATOM 692 N N . LEU A 1 82 ? -5.085 0.935 6.590 1.00 92.44 82 LEU A N 1
ATOM 693 C CA . LEU A 1 82 ? -5.353 2.319 6.984 1.00 92.44 82 LEU A CA 1
ATOM 694 C C . LEU A 1 82 ? -4.055 3.097 7.191 1.00 92.44 82 LEU A C 1
ATOM 696 O O . LEU A 1 82 ? -3.109 2.585 7.786 1.00 92.44 82 LEU A O 1
ATOM 700 N N . TYR A 1 83 ? -4.033 4.343 6.723 1.00 92.50 83 TYR A N 1
ATOM 701 C CA . TYR A 1 83 ? -2.980 5.301 7.041 1.00 92.50 83 TYR A CA 1
ATOM 702 C C . TYR A 1 83 ? -3.387 6.060 8.298 1.00 92.50 83 TYR A C 1
ATOM 704 O O . TYR A 1 83 ? -4.387 6.777 8.282 1.00 92.50 83 TYR A O 1
ATOM 712 N N . LEU A 1 84 ? -2.661 5.849 9.394 1.00 92.31 84 LEU A N 1
ATOM 713 C CA . LEU A 1 84 ? -3.088 6.273 10.724 1.00 92.31 84 LEU A CA 1
ATOM 714 C C . LEU A 1 84 ? -2.045 7.164 11.382 1.00 92.31 84 LEU A C 1
ATOM 716 O O . LEU A 1 84 ? -0.849 6.871 11.348 1.00 92.31 84 LEU A O 1
ATOM 720 N N . THR A 1 85 ? -2.510 8.219 12.046 1.00 92.75 85 THR A N 1
ATOM 721 C CA . THR A 1 85 ? -1.685 9.019 12.956 1.00 92.75 85 THR A CA 1
ATOM 722 C C . THR A 1 85 ? -1.448 8.276 14.279 1.00 92.75 85 THR A C 1
ATOM 724 O O . THR A 1 85 ? -2.230 7.392 14.641 1.00 92.75 85 THR A O 1
ATOM 727 N N . PRO A 1 86 ? -0.434 8.661 15.078 1.00 90.94 86 PRO A N 1
ATOM 728 C CA . PRO A 1 86 ? -0.198 8.038 16.383 1.00 90.94 86 PRO A CA 1
ATOM 729 C C . PRO A 1 86 ? -1.409 8.085 17.333 1.00 90.94 86 PRO A C 1
ATOM 731 O O . PRO A 1 86 ? -1.656 7.134 18.074 1.00 90.94 86 PRO A O 1
ATOM 734 N N . SER A 1 87 ? -2.211 9.158 17.294 1.00 90.56 87 SER A N 1
ATOM 735 C CA . SER A 1 87 ? -3.429 9.262 18.110 1.00 90.56 87 SER A CA 1
ATOM 736 C C . SER A 1 87 ? -4.527 8.300 17.650 1.00 90.56 87 SER A C 1
ATOM 738 O O . SER A 1 87 ? -5.208 7.713 18.489 1.00 90.56 87 SER A O 1
ATOM 740 N N . GLN A 1 88 ? -4.665 8.088 16.340 1.00 92.00 88 GLN A N 1
ATOM 741 C CA . GLN A 1 88 ? -5.609 7.123 15.775 1.00 92.00 88 GLN A CA 1
ATOM 742 C C . GLN A 1 88 ? -5.193 5.682 16.064 1.00 92.00 88 GLN A C 1
ATOM 744 O O . GLN A 1 88 ? -6.046 4.870 16.403 1.00 92.00 88 GLN A O 1
ATOM 749 N N . VAL A 1 89 ? -3.893 5.372 15.998 1.00 90.88 89 VAL A N 1
ATOM 750 C CA . VAL A 1 89 ? -3.353 4.063 16.403 1.00 90.88 89 VAL A CA 1
ATOM 751 C C . VAL A 1 89 ? -3.677 3.790 17.868 1.00 90.88 89 VAL A C 1
ATOM 753 O O . VAL A 1 89 ? -4.184 2.719 18.188 1.00 90.88 89 VAL A O 1
ATOM 756 N N . LYS A 1 90 ? -3.445 4.768 18.755 1.00 88.31 90 LYS A N 1
ATOM 757 C CA . LYS A 1 90 ? -3.770 4.632 20.180 1.00 88.31 90 LYS A CA 1
ATOM 758 C C . LYS A 1 90 ? -5.252 4.321 20.387 1.00 88.31 90 LYS A C 1
ATOM 760 O O . LYS A 1 90 ? -5.562 3.354 21.073 1.00 88.31 90 LYS A O 1
ATOM 765 N N . TYR A 1 91 ? -6.132 5.095 19.755 1.00 89.06 91 TYR A N 1
ATOM 766 C CA . TYR A 1 91 ? -7.580 4.892 19.815 1.00 89.06 91 TYR A CA 1
ATOM 767 C C . TYR A 1 91 ? -7.998 3.506 19.300 1.00 89.06 91 TYR A C 1
ATOM 769 O O . TYR A 1 91 ? -8.684 2.755 19.987 1.00 89.06 91 TYR A O 1
ATOM 777 N N . LEU A 1 92 ? -7.533 3.132 18.106 1.00 89.06 92 LEU A N 1
ATOM 778 C CA . LEU A 1 92 ? -7.860 1.848 17.492 1.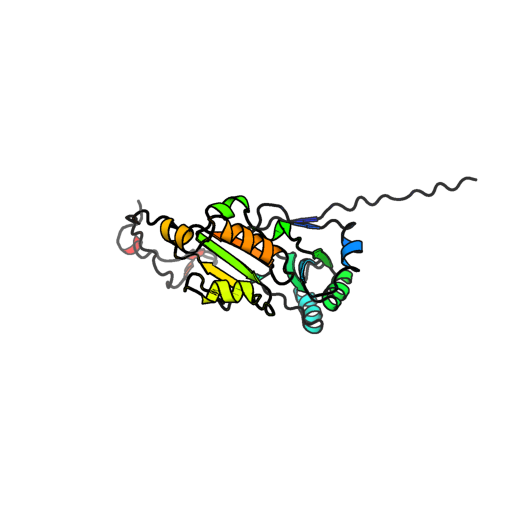00 89.06 92 LEU A CA 1
ATOM 779 C C . LEU A 1 92 ? -7.321 0.662 18.286 1.00 89.06 92 LEU A C 1
ATOM 781 O O . LEU A 1 92 ? -7.908 -0.419 18.235 1.00 89.06 92 LEU A O 1
ATOM 785 N N . SER A 1 93 ? -6.250 0.861 19.052 1.00 85.56 93 SER A N 1
ATOM 786 C CA . SER A 1 93 ? -5.649 -0.209 19.836 1.00 85.56 93 SER A CA 1
ATOM 787 C C . SER A 1 93 ? -6.517 -0.702 21.009 1.00 85.56 93 SER A C 1
ATOM 789 O O . SER A 1 93 ? -6.147 -1.634 21.727 1.00 85.56 93 SER A O 1
ATOM 791 N N . GLU A 1 94 ? -7.660 -0.077 21.260 1.00 84.06 94 GLU A N 1
ATOM 792 C CA . GLU A 1 94 ? -8.618 -0.533 22.269 1.00 84.06 94 GLU A CA 1
ATOM 793 C C . GLU A 1 94 ? -9.695 -1.452 21.672 1.00 84.06 94 GLU A C 1
ATOM 795 O O . GLU A 1 94 ? -10.320 -2.212 22.405 1.00 84.06 94 GLU A O 1
ATOM 800 N N . ILE A 1 95 ? -9.898 -1.405 20.349 1.00 85.00 95 ILE A N 1
ATOM 801 C CA . ILE A 1 95 ? -11.069 -1.989 19.666 1.00 85.00 95 ILE A CA 1
ATOM 802 C C . ILE A 1 95 ? -10.718 -2.811 18.411 1.00 85.00 95 ILE A C 1
ATOM 804 O O . ILE A 1 95 ? -11.606 -3.261 17.682 1.00 85.00 95 ILE A O 1
ATOM 808 N N . SER A 1 96 ? -9.429 -2.957 18.099 1.00 88.62 96 SER A N 1
ATOM 809 C CA . SER A 1 96 ? -8.952 -3.652 16.902 1.00 88.62 96 SER A CA 1
ATOM 810 C C . SER A 1 96 ? -7.547 -4.211 17.087 1.00 88.62 96 SER A C 1
ATOM 812 O O . SER A 1 96 ? -6.766 -3.691 17.882 1.00 88.62 96 SER A O 1
ATOM 814 N N . ASP A 1 97 ? -7.211 -5.232 16.303 1.00 88.38 97 ASP A N 1
ATOM 815 C CA . ASP A 1 97 ? -5.837 -5.703 16.165 1.00 88.38 97 ASP A CA 1
ATOM 816 C C . ASP A 1 97 ? -5.128 -4.886 15.080 1.00 88.38 97 ASP A C 1
ATOM 818 O O . ASP A 1 97 ? -5.661 -4.677 13.986 1.00 88.38 97 ASP A O 1
ATOM 822 N N . LEU A 1 98 ? -3.907 -4.440 15.368 1.00 88.62 98 LEU A N 1
ATOM 823 C CA . LEU A 1 98 ? -3.134 -3.550 14.507 1.00 88.62 98 LEU A CA 1
ATOM 824 C C . LEU A 1 98 ? -1.750 -4.137 14.254 1.00 88.62 98 LEU A C 1
ATOM 826 O O . LEU A 1 98 ? -1.065 -4.555 15.187 1.00 88.62 98 LEU A O 1
ATOM 830 N N . ARG A 1 99 ? -1.293 -4.079 13.004 1.00 90.56 99 ARG A N 1
ATOM 831 C CA . ARG A 1 99 ? 0.110 -4.312 12.652 1.00 90.56 99 ARG A CA 1
ATOM 832 C C . ARG A 1 99 ? 0.568 -3.302 11.623 1.00 90.56 99 ARG A C 1
ATOM 834 O O . ARG A 1 99 ? -0.081 -3.126 10.597 1.00 90.56 99 ARG A O 1
ATOM 841 N N . GLN A 1 100 ? 1.700 -2.660 11.881 1.00 91.25 100 GLN A N 1
ATOM 842 C CA . GLN A 1 100 ? 2.305 -1.757 10.911 1.00 91.25 100 GLN A CA 1
ATOM 843 C C . GLN A 1 100 ? 2.740 -2.533 9.658 1.00 91.25 100 GLN A C 1
ATOM 845 O O . GLN A 1 100 ? 3.303 -3.624 9.763 1.00 91.25 100 GLN A O 1
ATOM 850 N N . VAL A 1 101 ? 2.503 -1.957 8.479 1.00 91.38 101 VAL A N 1
ATOM 851 C CA . VAL A 1 101 ? 3.032 -2.487 7.217 1.00 91.38 101 VAL A CA 1
ATOM 852 C C . VAL A 1 101 ? 4.551 -2.334 7.234 1.00 91.38 101 VAL A C 1
ATOM 854 O O . VAL A 1 101 ? 5.060 -1.216 7.373 1.00 91.38 101 VAL A O 1
ATOM 857 N N . SER A 1 102 ? 5.282 -3.440 7.115 1.00 89.12 102 SER A N 1
ATOM 858 C CA . SER A 1 102 ? 6.741 -3.402 7.123 1.00 89.12 102 SER A CA 1
ATOM 859 C C . SER A 1 102 ? 7.295 -2.994 5.758 1.00 89.12 102 SER A C 1
ATOM 861 O O . SER A 1 102 ? 6.619 -3.058 4.732 1.00 89.12 102 SER A O 1
ATOM 863 N N . THR A 1 103 ? 8.533 -2.510 5.742 1.00 89.94 103 THR A N 1
ATOM 864 C CA . THR A 1 103 ? 9.189 -2.005 4.529 1.00 89.94 103 THR A CA 1
ATOM 865 C C . THR A 1 103 ? 9.321 -3.072 3.440 1.00 89.94 103 THR A C 1
ATOM 867 O O . THR A 1 103 ? 9.058 -2.798 2.272 1.00 89.94 103 THR A O 1
ATOM 870 N N . ASP A 1 104 ? 9.702 -4.288 3.820 1.00 88.75 104 ASP A N 1
ATOM 871 C CA . ASP A 1 104 ? 9.870 -5.451 2.942 1.00 88.75 104 ASP A CA 1
ATOM 872 C C . ASP A 1 104 ? 8.550 -5.921 2.318 1.00 88.75 104 ASP A C 1
ATOM 874 O O . ASP A 1 104 ? 8.531 -6.447 1.210 1.00 88.75 104 ASP A O 1
ATOM 878 N N . GLU A 1 105 ? 7.427 -5.651 2.981 1.00 89.12 105 GLU A N 1
ATOM 879 C CA . GLU A 1 105 ? 6.097 -5.974 2.479 1.00 89.12 105 GLU A CA 1
ATOM 880 C C . GLU A 1 105 ? 5.548 -4.943 1.483 1.00 89.12 105 GLU A C 1
ATOM 882 O O . GLU A 1 105 ? 4.505 -5.184 0.870 1.00 89.12 105 GLU A O 1
ATOM 887 N N . LYS A 1 106 ? 6.171 -3.770 1.326 1.00 91.56 106 LYS A N 1
ATOM 888 C CA . LYS A 1 106 ? 5.649 -2.726 0.428 1.00 91.56 106 LYS A CA 1
ATOM 889 C C . LYS A 1 106 ? 5.911 -3.042 -1.037 1.00 91.56 106 LYS A C 1
ATOM 891 O O . LYS A 1 106 ? 5.114 -2.648 -1.880 1.00 91.56 106 LYS A O 1
ATOM 896 N N . ILE A 1 107 ? 6.993 -3.743 -1.362 1.00 91.81 107 ILE A N 1
ATOM 897 C CA . ILE A 1 107 ? 7.301 -4.110 -2.745 1.00 91.81 107 ILE A CA 1
ATOM 898 C C . ILE A 1 107 ? 6.559 -5.403 -3.084 1.00 91.81 107 ILE A C 1
ATOM 900 O O . ILE A 1 107 ? 6.873 -6.479 -2.581 1.00 91.81 107 ILE A O 1
ATOM 904 N N . ILE A 1 108 ? 5.563 -5.291 -3.957 1.00 89.44 108 ILE A N 1
ATOM 905 C CA . ILE A 1 108 ? 4.793 -6.425 -4.449 1.00 89.44 108 ILE A CA 1
ATOM 906 C C . ILE A 1 108 ? 5.584 -7.089 -5.571 1.00 89.44 108 ILE A C 1
ATOM 908 O O . ILE A 1 108 ? 5.872 -6.459 -6.587 1.00 89.44 108 ILE A O 1
ATOM 912 N N . ASN A 1 109 ? 5.898 -8.371 -5.381 1.00 85.56 109 ASN A N 1
ATOM 913 C CA . ASN A 1 109 ? 6.675 -9.179 -6.317 1.00 85.56 109 ASN A CA 1
ATOM 914 C C . ASN A 1 109 ? 8.053 -8.561 -6.659 1.00 85.56 109 ASN A C 1
ATOM 916 O O . ASN A 1 109 ? 8.282 -8.143 -7.797 1.00 85.56 109 ASN A O 1
ATOM 920 N N . PRO A 1 110 ? 8.989 -8.495 -5.693 1.00 86.38 110 PRO A N 1
ATOM 921 C CA . PRO A 1 110 ? 10.276 -7.811 -5.863 1.00 86.38 110 PRO A CA 1
ATOM 922 C C . PRO A 1 110 ? 11.122 -8.359 -7.020 1.00 86.38 110 PRO A C 1
ATOM 924 O O . PRO A 1 110 ? 11.900 -7.611 -7.603 1.00 86.38 110 PRO A O 1
ATOM 927 N N . GLN A 1 111 ? 10.934 -9.628 -7.395 1.00 86.62 111 GLN A N 1
ATOM 928 C CA . GLN A 1 111 ? 11.622 -10.258 -8.527 1.00 86.62 111 GLN A CA 1
ATOM 929 C C . GLN A 1 111 ? 11.300 -9.583 -9.869 1.00 86.62 111 GLN A C 1
ATOM 931 O O . GLN A 1 111 ? 12.131 -9.577 -10.766 1.00 86.62 111 GLN A O 1
ATOM 936 N N . SER A 1 112 ? 10.124 -8.962 -10.010 1.00 86.00 112 SER A N 1
ATOM 937 C CA . SER A 1 112 ? 9.729 -8.274 -11.246 1.00 86.00 112 SER A CA 1
ATOM 938 C C . SER A 1 112 ? 10.300 -6.861 -11.389 1.00 86.00 112 SER A C 1
ATOM 940 O O . SER A 1 112 ? 10.037 -6.213 -12.399 1.00 86.00 112 SER A O 1
ATOM 942 N N . LEU A 1 113 ? 11.052 -6.352 -10.405 1.00 84.81 113 LEU A N 1
ATOM 943 C CA . LEU A 1 113 ? 11.628 -5.004 -10.471 1.00 84.81 113 LEU A CA 1
ATOM 944 C C . LEU A 1 113 ? 12.717 -4.870 -11.539 1.00 84.81 113 LEU A C 1
ATOM 946 O O . LEU A 1 113 ? 12.802 -3.819 -12.169 1.00 84.81 113 LEU A O 1
ATOM 950 N N . GLU A 1 114 ? 13.512 -5.919 -11.756 1.00 82.94 114 GLU A N 1
ATOM 951 C CA . GLU A 1 114 ? 14.599 -5.928 -12.748 1.00 82.94 114 GLU A CA 1
ATOM 952 C C . GLU A 1 114 ? 14.043 -5.724 -14.167 1.00 82.94 114 GLU A C 1
ATOM 954 O O . GLU A 1 114 ? 14.510 -4.889 -14.947 1.00 82.94 114 GLU A O 1
ATOM 959 N N . ASP A 1 115 ? 12.921 -6.381 -14.452 1.00 80.81 115 ASP A N 1
ATOM 960 C CA . ASP A 1 115 ? 12.268 -6.307 -15.750 1.00 80.81 115 ASP A CA 1
ATOM 961 C C . ASP A 1 115 ? 11.166 -5.242 -15.823 1.00 80.81 115 ASP A C 1
ATOM 963 O O . ASP A 1 115 ? 10.581 -5.039 -16.885 1.00 80.81 115 ASP A O 1
ATOM 967 N N . ALA A 1 116 ? 10.940 -4.455 -14.771 1.00 81.25 116 ALA A N 1
ATOM 968 C CA . ALA A 1 116 ? 9.892 -3.440 -14.760 1.00 81.25 116 ALA A CA 1
ATOM 969 C C . ALA A 1 116 ? 10.118 -2.342 -15.811 1.00 81.25 116 ALA A C 1
ATOM 971 O O . ALA A 1 116 ? 11.219 -1.819 -15.972 1.00 81.25 116 ALA A O 1
ATOM 972 N N . HIS A 1 117 ? 9.057 -1.969 -16.519 1.00 77.81 117 HIS A N 1
ATOM 973 C CA . HIS A 1 117 ? 9.005 -0.782 -17.377 1.00 77.81 117 HIS A CA 1
ATOM 974 C C . HIS A 1 117 ? 8.412 0.398 -16.609 1.00 77.81 117 HIS A C 1
ATOM 976 O O . HIS A 1 117 ? 8.748 1.553 -16.858 1.00 77.81 117 HIS A O 1
ATOM 982 N N . TYR A 1 118 ? 7.521 0.123 -15.657 1.00 77.06 118 TYR A N 1
ATOM 983 C CA . TYR A 1 118 ? 6.963 1.142 -14.791 1.00 77.06 118 TYR A CA 1
ATOM 984 C C . TYR A 1 118 ? 6.643 0.612 -13.398 1.00 77.06 118 TYR A C 1
ATOM 986 O O . TYR A 1 118 ? 6.415 -0.581 -13.202 1.00 77.06 118 TYR A O 1
ATOM 994 N N . LEU A 1 119 ? 6.625 1.522 -12.427 1.00 80.88 119 LEU A N 1
ATOM 995 C CA . LEU A 1 119 ? 6.149 1.268 -11.077 1.00 80.88 119 LEU A CA 1
ATOM 996 C C . LEU A 1 119 ? 4.784 1.908 -10.889 1.00 80.88 119 LEU A C 1
ATOM 998 O O . LEU A 1 119 ? 4.493 2.986 -11.396 1.00 80.88 119 LEU A O 1
ATOM 1002 N N . SER A 1 120 ? 3.962 1.237 -10.116 1.00 81.94 120 SER A N 1
ATOM 1003 C CA . SER A 1 120 ? 2.654 1.676 -9.680 1.00 81.94 120 SER A CA 1
ATOM 1004 C C . SER A 1 120 ? 2.702 1.751 -8.162 1.00 81.94 120 SER A C 1
ATOM 1006 O O . SER A 1 120 ? 2.988 0.749 -7.506 1.00 81.94 120 SER A O 1
ATOM 1008 N N . ILE A 1 121 ? 2.475 2.931 -7.605 1.00 83.31 121 ILE A N 1
ATOM 1009 C CA . ILE A 1 121 ? 2.718 3.215 -6.197 1.00 83.31 121 ILE A CA 1
ATOM 1010 C C . ILE A 1 121 ? 1.414 3.663 -5.553 1.00 83.31 121 ILE A C 1
ATOM 1012 O O . ILE A 1 121 ? 0.806 4.637 -5.984 1.00 83.31 121 ILE A O 1
ATOM 1016 N N . GLU A 1 122 ? 1.014 2.977 -4.492 1.00 85.44 122 GLU A N 1
ATOM 1017 C CA . GLU A 1 122 ? -0.101 3.370 -3.639 1.00 85.44 122 GLU A CA 1
ATOM 1018 C C . GLU A 1 122 ? 0.465 4.159 -2.454 1.00 85.44 122 GLU A C 1
ATOM 1020 O O . GLU A 1 122 ? 1.342 3.675 -1.729 1.00 85.44 122 GLU A O 1
ATOM 1025 N N . VAL A 1 123 ? -0.005 5.391 -2.282 1.00 86.62 123 VAL A N 1
ATOM 1026 C CA . VAL A 1 123 ? 0.524 6.362 -1.320 1.00 86.62 123 VAL A CA 1
ATOM 1027 C C . VAL A 1 123 ? -0.562 6.838 -0.357 1.00 86.62 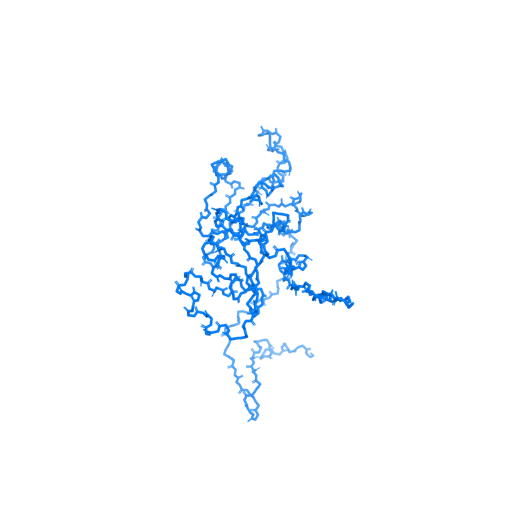123 VA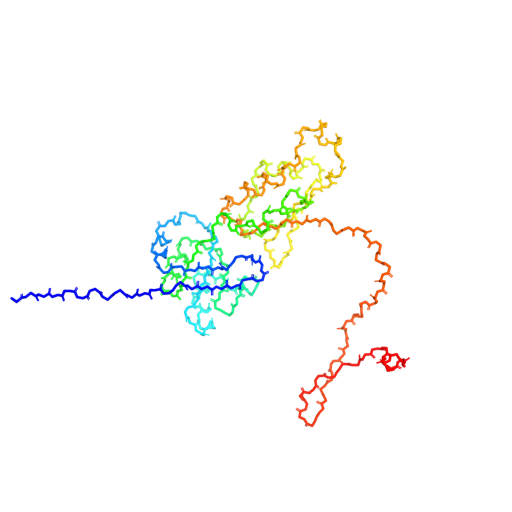L A C 1
ATOM 1029 O O . VAL A 1 123 ? -1.732 6.465 -0.476 1.00 86.62 123 VAL A O 1
ATOM 1032 N N . SER A 1 124 ? -0.172 7.617 0.647 1.00 86.12 124 SER A N 1
ATOM 1033 C CA . SER A 1 124 ? -1.086 8.388 1.482 1.00 86.12 124 SER A CA 1
ATOM 1034 C C . SER A 1 124 ? -1.431 9.725 0.826 1.00 86.12 124 SER A C 1
ATOM 1036 O O . SER A 1 124 ? -0.692 10.245 -0.008 1.00 86.12 124 SER A O 1
ATOM 1038 N N . HIS A 1 125 ? -2.560 10.300 1.233 1.00 81.81 125 HIS A N 1
ATOM 1039 C CA . HIS A 1 125 ? -3.068 11.576 0.723 1.00 81.81 125 HIS A CA 1
ATOM 1040 C C . HIS A 1 125 ? -2.129 12.774 0.968 1.00 81.81 125 HIS A C 1
ATOM 1042 O O . HIS A 1 125 ? -2.231 13.790 0.288 1.00 81.81 125 HIS A O 1
ATOM 1048 N N . ASP A 1 126 ? -1.228 12.675 1.945 1.00 82.56 126 ASP A N 1
ATOM 1049 C CA . ASP A 1 126 ? -0.242 13.695 2.314 1.00 82.56 126 ASP A CA 1
ATOM 1050 C C . ASP A 1 126 ? 1.155 13.422 1.728 1.00 82.56 126 ASP A C 1
ATOM 1052 O O . ASP A 1 126 ? 2.132 14.083 2.091 1.00 82.56 126 ASP A O 1
ATOM 1056 N N . PHE A 1 127 ? 1.279 12.455 0.815 1.00 85.12 127 PHE A N 1
ATOM 1057 C CA . PHE A 1 127 ? 2.552 12.140 0.187 1.00 85.12 127 PHE A CA 1
ATOM 1058 C C . PHE A 1 127 ? 3.056 13.280 -0.703 1.00 85.12 127 PHE A C 1
ATOM 1060 O O . PHE A 1 127 ? 2.409 13.694 -1.667 1.00 85.12 127 PHE A O 1
ATOM 1067 N N . ILE A 1 128 ? 4.281 13.722 -0.422 1.00 80.50 128 ILE A N 1
ATOM 1068 C CA . ILE A 1 128 ? 5.025 14.668 -1.251 1.00 80.50 128 ILE A CA 1
ATOM 1069 C C . ILE A 1 128 ? 6.300 13.966 -1.732 1.00 80.50 128 ILE A C 1
ATOM 1071 O O . ILE A 1 128 ? 7.141 13.612 -0.901 1.00 80.50 128 ILE A O 1
ATOM 1075 N N . PRO A 1 129 ? 6.489 13.775 -3.052 1.00 76.12 129 PRO A N 1
ATOM 1076 C CA . PRO A 1 129 ? 7.702 13.164 -3.578 1.00 76.12 129 PRO A CA 1
ATOM 1077 C C . PRO A 1 129 ? 8.957 13.961 -3.172 1.00 76.12 129 PRO A C 1
ATOM 1079 O O . PRO A 1 129 ? 8.969 15.187 -3.347 1.00 76.12 129 PRO A O 1
ATOM 1082 N N . PRO A 1 130 ? 10.031 13.300 -2.694 1.00 78.50 130 PRO A N 1
ATOM 1083 C CA . PRO A 1 130 ? 11.308 13.953 -2.412 1.00 78.50 130 PRO A CA 1
ATOM 1084 C C . PRO A 1 130 ? 11.850 14.723 -3.613 1.00 78.50 130 PRO A C 1
ATOM 1086 O O . PRO A 1 130 ? 11.611 14.343 -4.757 1.00 78.50 130 PRO A O 1
ATOM 1089 N N . SER A 1 131 ? 12.628 15.778 -3.369 1.00 74.62 131 SER A N 1
ATOM 1090 C CA . SER A 1 131 ? 13.153 16.657 -4.422 1.00 74.62 131 SER A CA 1
ATOM 1091 C C . SER A 1 131 ? 14.005 15.924 -5.456 1.00 74.62 131 SER A C 1
ATOM 1093 O O . SER A 1 131 ? 13.880 16.218 -6.642 1.00 74.62 131 SER A O 1
ATOM 1095 N N . HIS A 1 132 ? 14.821 14.948 -5.049 1.00 70.38 132 HIS A N 1
ATOM 1096 C CA . HIS A 1 132 ? 15.616 14.149 -5.983 1.00 70.38 132 HIS A CA 1
ATOM 1097 C C . HIS A 1 132 ? 14.729 13.242 -6.834 1.00 70.38 132 HIS A C 1
ATOM 1099 O O . HIS A 1 132 ? 14.903 13.213 -8.047 1.00 70.38 132 HIS A O 1
ATOM 1105 N N . ILE A 1 133 ? 13.717 12.596 -6.243 1.00 70.12 133 ILE A N 1
ATOM 1106 C CA . ILE A 1 133 ? 12.705 11.847 -6.999 1.00 70.12 133 ILE A CA 1
ATOM 1107 C C . ILE A 1 133 ? 11.994 12.801 -7.955 1.00 70.12 133 ILE A C 1
ATOM 1109 O O . ILE A 1 133 ? 11.975 12.546 -9.147 1.00 70.12 133 ILE A O 1
ATOM 1113 N N . LYS A 1 134 ? 11.522 13.958 -7.487 1.00 68.31 134 LYS A N 1
ATOM 1114 C CA . LYS A 1 134 ? 10.862 14.987 -8.300 1.00 68.31 134 LYS A CA 1
ATOM 1115 C C . LYS A 1 134 ? 11.733 15.485 -9.457 1.00 68.31 134 LYS A C 1
ATOM 1117 O O . LYS A 1 134 ? 11.224 15.661 -10.558 1.00 68.31 134 LYS A O 1
ATOM 1122 N N . MET A 1 135 ? 13.032 15.664 -9.240 1.00 64.06 135 MET A N 1
ATOM 1123 C CA . MET A 1 135 ? 13.995 16.017 -10.284 1.00 64.06 135 MET A CA 1
ATOM 1124 C C . MET A 1 135 ? 14.128 14.890 -11.314 1.00 64.06 135 MET A C 1
ATOM 1126 O O . MET A 1 135 ? 14.094 15.156 -12.513 1.00 64.06 135 MET A O 1
ATOM 1130 N N . LEU A 1 136 ? 14.175 13.630 -10.865 1.00 61.81 136 LEU A N 1
ATOM 1131 C CA . LEU A 1 136 ? 14.127 12.454 -11.740 1.00 61.81 136 LEU A CA 1
ATOM 1132 C C . LEU A 1 136 ? 12.816 12.389 -12.550 1.00 61.81 136 LEU A C 1
ATOM 1134 O O . LEU A 1 136 ? 12.851 11.939 -13.693 1.00 61.81 136 LEU A O 1
ATOM 1138 N N . LEU A 1 137 ? 11.687 12.862 -12.000 1.00 58.59 137 LEU A N 1
ATOM 1139 C CA . LEU A 1 137 ? 10.400 12.964 -12.711 1.00 58.59 137 LEU A CA 1
ATOM 1140 C C . LEU A 1 137 ? 10.407 14.060 -13.784 1.00 58.59 137 LEU A C 1
ATOM 1142 O O . LEU A 1 137 ? 9.823 13.882 -14.851 1.00 58.59 137 LEU A O 1
ATOM 1146 N N . GLN A 1 138 ? 11.027 15.204 -13.488 1.00 54.69 138 GLN A N 1
ATOM 1147 C CA . GLN A 1 138 ? 10.963 16.405 -14.324 1.00 54.69 138 GLN A CA 1
ATOM 1148 C C . GLN A 1 138 ? 11.996 16.430 -15.443 1.00 54.69 138 GLN A C 1
ATOM 1150 O O . GLN A 1 138 ? 11.734 17.045 -16.474 1.00 54.69 138 GLN A O 1
ATOM 1155 N N . ALA A 1 139 ? 13.146 15.783 -15.256 1.00 49.06 139 ALA A N 1
ATOM 1156 C CA . ALA A 1 139 ? 14.270 15.966 -16.158 1.00 49.06 139 ALA A CA 1
ATOM 1157 C C . ALA A 1 139 ? 13.947 15.583 -17.615 1.00 49.06 139 ALA A C 1
ATOM 1159 O O . ALA A 1 139 ? 14.508 16.205 -18.508 1.00 49.06 139 ALA A O 1
ATOM 1160 N N . GLU A 1 140 ? 13.070 14.605 -17.900 1.00 47.16 140 GLU A N 1
ATOM 1161 C CA . GLU A 1 140 ? 13.071 14.002 -19.250 1.00 47.16 140 GLU A CA 1
ATOM 1162 C C . GLU A 1 140 ? 11.745 13.380 -19.759 1.00 47.16 140 GLU A C 1
ATOM 1164 O O . GLU A 1 140 ? 11.767 12.574 -20.688 1.00 47.16 140 GLU A O 1
ATOM 1169 N N . ASN A 1 141 ? 10.569 13.714 -19.205 1.00 48.16 141 ASN A N 1
ATOM 1170 C CA . ASN A 1 141 ? 9.283 13.038 -19.519 1.00 48.16 141 ASN A CA 1
ATOM 1171 C C . ASN A 1 141 ? 9.277 11.514 -19.244 1.00 48.16 141 ASN A C 1
ATOM 1173 O O . ASN A 1 141 ? 8.372 10.811 -19.692 1.00 48.16 141 ASN A O 1
ATOM 1177 N N . ILE A 1 142 ? 10.264 10.988 -18.514 1.00 46.62 142 ILE A N 1
ATOM 1178 C CA . ILE A 1 142 ? 10.464 9.548 -18.269 1.00 46.62 142 ILE A CA 1
ATOM 1179 C C . ILE A 1 142 ? 9.550 9.041 -17.151 1.00 46.62 142 ILE A C 1
ATOM 1181 O O . ILE A 1 142 ? 9.682 7.904 -16.769 1.00 46.62 142 ILE A O 1
ATOM 1185 N N . TYR A 1 143 ? 8.628 9.833 -16.595 1.00 47.88 143 TYR A N 1
ATOM 1186 C CA . TYR A 1 143 ? 7.700 9.373 -15.554 1.00 47.88 143 TYR A CA 1
ATOM 1187 C C . TYR A 1 143 ? 6.410 10.212 -15.593 1.00 47.88 143 TYR A C 1
ATOM 1189 O O . TYR A 1 143 ? 6.455 11.400 -15.908 1.00 47.88 143 TYR A O 1
ATOM 1197 N N . ARG A 1 144 ? 5.245 9.613 -15.303 1.00 47.47 144 ARG A N 1
ATOM 1198 C CA . ARG A 1 144 ? 3.951 10.314 -15.206 1.00 47.47 144 ARG A CA 1
ATOM 1199 C C . ARG A 1 144 ? 3.218 9.837 -13.962 1.00 47.47 144 ARG A C 1
ATOM 1201 O O . ARG A 1 144 ? 2.695 8.731 -13.975 1.00 47.47 144 ARG A O 1
ATOM 1208 N N . ILE A 1 145 ? 3.156 10.689 -12.940 1.00 50.81 145 ILE A N 1
ATOM 1209 C CA . ILE A 1 145 ? 2.304 10.451 -11.776 1.00 50.81 145 ILE A CA 1
ATOM 1210 C C . ILE A 1 145 ? 0.860 10.720 -12.194 1.00 50.81 145 ILE A C 1
ATOM 1212 O O . ILE A 1 145 ? 0.440 11.871 -12.306 1.00 50.81 145 ILE A O 1
ATOM 1216 N N . ASP A 1 146 ? 0.123 9.649 -12.457 1.00 51.12 146 ASP A N 1
ATOM 1217 C CA . ASP A 1 146 ? -1.326 9.699 -12.593 1.00 51.12 146 ASP A CA 1
ATOM 1218 C C . ASP A 1 146 ? -1.973 9.553 -11.219 1.00 51.12 146 ASP A C 1
ATOM 1220 O O . ASP A 1 146 ? -2.040 8.453 -10.674 1.00 51.12 146 ASP A O 1
ATOM 1224 N N . TYR A 1 147 ? -2.437 10.678 -10.671 1.00 51.12 147 TYR A N 1
ATOM 1225 C CA . TYR A 1 147 ? -3.351 10.691 -9.533 1.00 51.12 147 TYR A CA 1
ATOM 1226 C C . TYR A 1 147 ? -4.746 10.306 -10.037 1.00 51.12 147 TYR A C 1
ATOM 1228 O O . TYR A 1 147 ? -5.527 11.173 -10.432 1.00 51.12 147 TYR A O 1
ATOM 1236 N N . ASP A 1 148 ? -5.053 9.011 -10.092 1.00 45.44 148 ASP A N 1
ATOM 1237 C CA . ASP A 1 148 ? -6.414 8.573 -10.406 1.00 45.44 148 ASP A CA 1
ATOM 1238 C C . ASP A 1 148 ? -7.288 8.680 -9.146 1.00 45.44 148 ASP A C 1
ATOM 1240 O O . ASP A 1 148 ? -7.038 8.018 -8.147 1.00 45.44 148 ASP A O 1
ATOM 1244 N N . LEU A 1 149 ? -8.312 9.536 -9.178 1.00 38.69 149 LEU A N 1
ATOM 1245 C CA . LEU A 1 149 ? -9.084 10.065 -8.035 1.00 38.69 149 LEU A CA 1
ATOM 1246 C C . LEU A 1 149 ? -9.874 9.029 -7.198 1.00 38.69 149 LEU A C 1
ATOM 1248 O O . LEU A 1 149 ? -10.685 9.404 -6.352 1.00 38.69 149 LEU A O 1
ATOM 1252 N N . SER A 1 150 ? -9.656 7.732 -7.401 1.00 44.06 150 SER A N 1
ATOM 1253 C CA . SER A 1 150 ? -10.271 6.655 -6.614 1.00 44.06 150 SER A CA 1
ATOM 1254 C C . SER A 1 150 ? -9.308 5.987 -5.621 1.00 44.06 150 SER A C 1
ATOM 1256 O O . SER A 1 150 ? -9.755 5.413 -4.623 1.00 44.06 150 SER A O 1
ATOM 1258 N N . PHE A 1 151 ? -7.998 6.124 -5.836 1.00 46.59 151 PHE A N 1
ATOM 1259 C CA . PHE A 1 151 ? -6.924 5.637 -4.974 1.00 46.59 151 PHE A CA 1
ATOM 1260 C C . PHE A 1 151 ? -5.803 6.674 -5.004 1.00 46.59 151 PHE A C 1
ATOM 1262 O O . PHE A 1 151 ? -5.492 7.191 -6.066 1.00 46.59 151 PHE A O 1
ATOM 1269 N N . ASP A 1 152 ? -5.166 6.987 -3.879 1.00 55.09 152 ASP A N 1
ATOM 1270 C CA . ASP A 1 152 ? -3.968 7.833 -3.898 1.00 55.09 152 ASP A CA 1
ATOM 1271 C C . ASP A 1 152 ? -2.842 7.041 -4.592 1.00 55.09 152 ASP A C 1
ATOM 1273 O O . ASP A 1 152 ? -2.088 6.303 -3.959 1.00 55.09 152 ASP A O 1
ATOM 1277 N N . PHE A 1 153 ? -2.819 7.087 -5.919 1.00 56.53 153 PHE A N 1
ATOM 1278 C CA . PHE A 1 153 ? -1.993 6.258 -6.780 1.00 56.53 153 PHE A CA 1
ATOM 1279 C C . PHE A 1 153 ? -1.008 7.145 -7.529 1.00 56.53 153 PHE A C 1
ATOM 1281 O O . PHE A 1 153 ? -1.267 8.314 -7.810 1.00 56.53 153 PHE A O 1
ATOM 1288 N N . SER A 1 154 ? 0.171 6.614 -7.807 1.00 57.28 154 SER A N 1
ATOM 1289 C CA . SER A 1 154 ? 1.220 7.312 -8.530 1.00 57.28 154 SER A CA 1
ATOM 1290 C C . SER A 1 154 ? 1.940 6.332 -9.433 1.00 57.28 154 SER A C 1
ATOM 1292 O O . SER A 1 154 ? 2.509 5.347 -8.972 1.00 57.28 154 SER A O 1
ATOM 1294 N N . VAL A 1 155 ? 1.925 6.602 -10.734 1.00 56.97 155 VAL A N 1
ATOM 1295 C CA . VAL A 1 155 ? 2.640 5.788 -11.719 1.00 56.97 155 VAL A CA 1
ATOM 1296 C C . VAL A 1 155 ? 4.014 6.405 -12.001 1.00 56.97 155 VAL A C 1
ATOM 1298 O O . VAL A 1 155 ? 4.187 7.617 -12.068 1.00 56.97 155 VAL A O 1
ATOM 1301 N N . LEU A 1 156 ? 5.032 5.568 -12.158 1.00 57.97 156 LEU A N 1
ATOM 1302 C CA . LEU A 1 156 ? 6.378 5.938 -12.574 1.00 57.97 156 LEU A CA 1
ATOM 1303 C C . LEU A 1 156 ? 6.743 5.103 -13.798 1.00 57.97 156 LEU A C 1
ATOM 1305 O O . LEU A 1 156 ? 7.172 3.969 -13.646 1.00 57.97 156 LEU A O 1
ATOM 1309 N N . LYS A 1 157 ? 6.602 5.661 -15.006 1.00 58.06 157 LYS A N 1
ATOM 1310 C CA . LYS A 1 157 ? 6.832 4.936 -16.266 1.00 58.06 157 LYS A CA 1
ATOM 1311 C C . LYS A 1 157 ? 8.129 5.259 -16.980 1.00 58.06 157 LYS A C 1
ATOM 1313 O O . LYS A 1 157 ? 8.125 6.228 -17.725 1.00 58.06 157 LYS A O 1
ATOM 1318 N N . ASP A 1 158 ? 9.111 4.364 -16.932 1.00 63.41 158 ASP A N 1
ATOM 1319 C CA . ASP A 1 158 ? 10.346 4.503 -17.694 1.00 63.41 158 ASP A CA 1
ATOM 1320 C C . ASP A 1 158 ? 10.095 4.422 -19.214 1.00 63.41 158 ASP A C 1
ATOM 1322 O O . ASP A 1 158 ? 9.768 3.374 -19.771 1.00 63.41 158 ASP A O 1
ATOM 1326 N N . ARG A 1 159 ? 10.199 5.568 -19.898 1.00 60.94 159 ARG A N 1
ATOM 1327 C CA . ARG A 1 159 ? 9.909 5.695 -21.336 1.00 60.94 159 ARG A CA 1
ATOM 1328 C C . ARG A 1 159 ? 11.045 5.260 -22.254 1.00 60.94 159 ARG A C 1
ATOM 1330 O O . ARG A 1 159 ? 10.816 5.199 -23.459 1.00 60.94 159 ARG A O 1
ATOM 1337 N N . LYS A 1 160 ? 12.251 5.035 -21.733 1.00 59.78 160 LYS A N 1
ATOM 1338 C CA . LYS A 1 160 ? 13.438 4.804 -22.565 1.00 59.78 160 LYS A CA 1
ATOM 1339 C C . LYS A 1 160 ? 14.120 3.472 -22.299 1.00 59.78 160 LYS A C 1
ATOM 1341 O O . LYS A 1 160 ? 15.189 3.277 -22.856 1.00 59.78 160 LYS A O 1
ATOM 1346 N N . LYS A 1 161 ? 13.497 2.559 -21.540 1.00 63.53 161 LYS A N 1
ATOM 1347 C CA . LYS A 1 161 ? 14.082 1.271 -21.124 1.00 63.53 161 LYS A CA 1
ATOM 1348 C C . LYS A 1 161 ? 14.748 0.475 -22.255 1.00 63.53 161 LYS A C 1
ATOM 1350 O O . LYS A 1 161 ? 15.810 -0.099 -22.042 1.00 63.53 161 LYS A O 1
ATOM 1355 N N . ASP A 1 162 ? 14.189 0.522 -23.460 1.00 63.38 162 ASP A N 1
ATOM 1356 C CA . ASP A 1 162 ? 14.723 -0.215 -24.612 1.00 63.38 162 ASP A CA 1
ATOM 1357 C C . ASP A 1 162 ? 15.900 0.495 -25.326 1.00 63.38 162 ASP A C 1
ATOM 1359 O O . ASP A 1 162 ? 16.592 -0.109 -26.145 1.00 63.38 162 ASP A O 1
ATOM 1363 N N . ASP A 1 163 ? 16.183 1.765 -25.008 1.00 64.94 163 ASP A N 1
ATOM 1364 C CA . ASP A 1 163 ? 17.284 2.560 -25.572 1.00 64.94 163 ASP A CA 1
ATOM 1365 C C . ASP A 1 163 ? 18.543 2.454 -24.692 1.00 64.94 163 ASP A C 1
ATOM 1367 O O . ASP A 1 163 ? 18.899 3.358 -23.930 1.00 64.94 163 ASP A O 1
ATOM 1371 N N . LYS A 1 164 ? 19.247 1.320 -24.802 1.00 62.66 164 LYS A N 1
ATOM 1372 C CA . LYS A 1 164 ? 20.494 1.044 -24.058 1.00 62.66 164 LYS A CA 1
ATOM 1373 C C . LYS A 1 164 ? 21.575 2.113 -24.254 1.00 62.66 164 LYS A C 1
ATOM 1375 O O . LYS A 1 164 ? 22.342 2.402 -23.332 1.00 62.66 164 LYS A O 1
ATOM 1380 N N . ASP A 1 165 ? 21.627 2.733 -25.432 1.00 62.34 165 ASP A N 1
ATOM 1381 C CA . ASP A 1 165 ? 22.599 3.784 -25.731 1.00 62.34 165 ASP A CA 1
ATOM 1382 C C . ASP A 1 165 ? 22.268 5.089 -25.005 1.00 62.34 165 ASP A C 1
ATOM 1384 O O . ASP A 1 165 ? 23.172 5.828 -24.610 1.00 62.34 165 ASP A O 1
ATOM 1388 N N . PHE A 1 166 ? 20.984 5.386 -24.795 1.00 58.59 166 PHE A N 1
ATOM 1389 C CA . PHE A 1 166 ? 20.565 6.512 -23.976 1.00 58.59 166 PHE A CA 1
ATOM 1390 C C . PHE A 1 166 ? 21.095 6.376 -22.548 1.00 58.59 166 PHE A C 1
ATOM 1392 O O . PHE A 1 166 ? 21.808 7.270 -22.094 1.00 58.59 166 PHE A O 1
ATOM 1399 N N . TYR A 1 167 ? 20.868 5.237 -21.893 1.00 55.41 167 TYR A N 1
ATOM 1400 C CA . TYR A 1 167 ? 21.347 4.972 -20.530 1.00 55.41 167 TYR A CA 1
ATOM 1401 C C . TYR A 1 167 ? 22.860 5.120 -20.384 1.00 55.41 167 TYR A C 1
ATOM 1403 O O . TYR A 1 167 ? 23.338 5.769 -19.451 1.00 55.41 167 TYR A O 1
ATOM 1411 N N . LYS A 1 168 ? 23.619 4.626 -21.366 1.00 57.41 168 LYS A N 1
ATOM 1412 C CA . LYS A 1 168 ? 25.078 4.763 -21.398 1.00 57.41 168 LYS A CA 1
ATOM 1413 C C . LYS A 1 168 ? 25.540 6.219 -21.550 1.00 57.41 168 LYS A C 1
ATOM 1415 O O . LYS A 1 168 ? 26.553 6.592 -20.965 1.00 57.41 168 LYS A O 1
ATOM 1420 N N . ARG A 1 169 ? 24.808 7.047 -22.308 1.00 56.38 169 ARG A N 1
ATOM 1421 C CA . ARG A 1 169 ? 25.116 8.476 -22.527 1.00 56.38 169 ARG A CA 1
ATOM 1422 C C . ARG A 1 169 ? 24.797 9.353 -21.319 1.00 56.38 169 ARG A C 1
ATOM 1424 O O . ARG A 1 169 ? 25.540 10.291 -21.055 1.00 56.38 169 ARG A O 1
ATOM 1431 N N . VAL A 1 170 ? 23.712 9.062 -20.601 1.00 52.22 170 VAL A N 1
ATOM 1432 C CA . VAL A 1 170 ? 23.306 9.832 -19.412 1.00 52.22 170 VAL A CA 1
ATOM 1433 C C . VAL A 1 170 ? 23.850 9.259 -18.094 1.00 52.22 170 VAL A C 1
ATOM 1435 O O . VAL A 1 170 ? 23.634 9.849 -17.041 1.00 52.22 170 VAL A O 1
ATOM 1438 N N . GLY A 1 171 ? 24.585 8.140 -18.133 1.00 48.38 171 GLY A N 1
ATOM 1439 C CA . GLY A 1 171 ? 25.157 7.499 -16.943 1.00 48.38 171 GLY A CA 1
ATOM 1440 C C . GLY A 1 171 ? 24.112 6.831 -16.042 1.00 48.38 171 GLY A C 1
ATOM 1441 O O . GLY A 1 171 ? 24.322 6.719 -14.835 1.00 48.38 171 GLY A O 1
ATOM 1442 N N . PHE A 1 172 ? 22.979 6.415 -16.610 1.00 56.16 172 PHE A N 1
ATOM 1443 C CA . PHE A 1 172 ? 21.886 5.763 -15.889 1.00 56.16 172 PHE A CA 1
ATOM 1444 C C . PHE A 1 172 ? 21.959 4.234 -16.037 1.00 56.16 172 PHE A C 1
ATOM 1446 O O . PHE A 1 172 ? 22.313 3.724 -17.091 1.00 56.16 172 PHE A O 1
ATOM 1453 N N . ASP A 1 173 ? 21.639 3.512 -14.963 1.00 61.75 173 ASP A N 1
ATOM 1454 C CA . ASP A 1 173 ? 21.828 2.061 -14.799 1.00 61.75 173 ASP A CA 1
ATOM 1455 C C . ASP A 1 173 ? 20.479 1.308 -14.854 1.00 61.75 173 ASP A C 1
ATOM 1457 O O . ASP A 1 173 ? 19.473 1.815 -14.346 1.00 61.75 173 ASP A O 1
ATOM 1461 N N . GLU A 1 174 ? 20.461 0.098 -15.429 1.00 61.47 174 GLU A N 1
ATOM 1462 C CA . GLU A 1 174 ? 19.290 -0.793 -15.570 1.00 61.47 174 GLU A CA 1
ATOM 1463 C C . GLU A 1 174 ? 18.622 -1.104 -14.209 1.00 61.47 174 GLU A C 1
ATOM 1465 O O . GLU A 1 174 ? 17.421 -1.350 -14.137 1.00 61.47 174 GLU A O 1
ATOM 1470 N N . THR A 1 175 ? 19.351 -0.970 -13.093 1.00 73.12 175 THR A N 1
ATOM 1471 C CA . THR A 1 175 ? 18.833 -1.169 -11.721 1.00 73.12 175 THR A CA 1
ATOM 1472 C C . THR A 1 175 ? 18.067 0.026 -11.125 1.00 73.12 175 THR A C 1
ATOM 1474 O O . THR A 1 175 ? 17.705 0.020 -9.943 1.00 73.12 175 THR A O 1
ATOM 1477 N N . ARG A 1 176 ? 17.823 1.095 -11.894 1.00 75.31 176 ARG A N 1
ATOM 1478 C CA . ARG A 1 176 ? 17.260 2.356 -11.374 1.00 75.31 176 ARG A CA 1
ATOM 1479 C C . ARG A 1 176 ? 15.890 2.193 -10.721 1.00 75.31 176 ARG A C 1
ATOM 1481 O O . ARG A 1 176 ? 15.689 2.719 -9.628 1.00 75.31 176 ARG A O 1
ATOM 1488 N N . LEU A 1 177 ? 14.947 1.506 -11.371 1.00 79.56 177 LEU A N 1
ATOM 1489 C CA . LEU A 1 177 ? 13.605 1.318 -10.805 1.00 79.56 177 LEU A CA 1
ATOM 1490 C C . LEU A 1 177 ? 13.664 0.514 -9.506 1.00 79.56 177 LEU A C 1
ATOM 1492 O O . LEU A 1 177 ? 12.956 0.849 -8.563 1.00 79.56 177 LEU A O 1
ATOM 1496 N N . THR A 1 178 ? 14.574 -0.456 -9.412 1.00 85.75 178 THR A N 1
ATOM 1497 C CA . THR A 1 178 ? 14.853 -1.197 -8.178 1.00 85.75 178 THR A CA 1
ATOM 1498 C C . THR A 1 178 ? 15.364 -0.274 -7.071 1.00 85.75 178 THR A C 1
ATOM 1500 O O . THR A 1 178 ? 14.848 -0.309 -5.956 1.00 85.75 178 THR A O 1
ATOM 1503 N N . LYS A 1 179 ? 16.332 0.607 -7.365 1.00 85.44 179 LYS A N 1
ATOM 1504 C CA . LYS A 1 179 ? 16.848 1.598 -6.400 1.00 85.44 179 LYS A CA 1
ATOM 1505 C C . LYS A 1 179 ? 15.743 2.546 -5.922 1.00 85.44 179 LYS A C 1
ATOM 1507 O O . LYS A 1 179 ? 15.556 2.700 -4.719 1.00 85.44 179 LYS A O 1
ATOM 1512 N N . ILE A 1 180 ? 14.960 3.100 -6.849 1.00 83.81 180 ILE A N 1
ATOM 1513 C CA . ILE A 1 180 ? 13.836 3.994 -6.536 1.00 83.81 180 ILE A CA 1
ATOM 1514 C C . ILE A 1 180 ? 12.770 3.266 -5.708 1.00 83.81 180 ILE A C 1
ATOM 1516 O O . ILE A 1 180 ? 12.293 3.815 -4.719 1.00 83.81 180 ILE A O 1
ATOM 1520 N N . ALA A 1 181 ? 12.411 2.032 -6.072 1.00 88.31 181 ALA A N 1
ATOM 1521 C CA . ALA A 1 181 ? 11.447 1.234 -5.322 1.00 88.31 181 ALA A CA 1
ATOM 1522 C C . ALA A 1 181 ? 11.920 0.991 -3.882 1.00 88.31 181 ALA A C 1
ATOM 1524 O O . ALA A 1 181 ? 11.146 1.170 -2.944 1.00 88.31 181 ALA A O 1
ATOM 1525 N N . ASN A 1 182 ? 13.199 0.658 -3.697 1.00 90.62 182 ASN A N 1
ATOM 1526 C CA . ASN A 1 182 ? 13.785 0.447 -2.376 1.00 90.62 182 ASN A CA 1
ATOM 1527 C C . ASN A 1 182 ? 13.830 1.730 -1.538 1.00 90.62 182 ASN A C 1
ATOM 1529 O O . ASN A 1 182 ? 13.529 1.679 -0.347 1.00 90.62 182 ASN A O 1
ATOM 1533 N N . GLU A 1 183 ? 14.159 2.878 -2.136 1.00 88.50 183 GLU A N 1
ATOM 1534 C CA . GLU A 1 183 ? 14.110 4.179 -1.455 1.00 88.50 183 GLU A CA 1
ATOM 1535 C C . GLU A 1 183 ? 12.680 4.548 -1.039 1.00 88.50 183 GLU A C 1
ATOM 1537 O O . GLU A 1 183 ? 12.438 4.923 0.109 1.00 88.50 183 GLU A O 1
ATOM 1542 N N . LEU A 1 184 ? 11.717 4.403 -1.953 1.00 88.44 184 LEU A N 1
ATOM 1543 C CA . LEU A 1 184 ? 10.305 4.680 -1.694 1.00 88.44 184 LEU A CA 1
ATOM 1544 C C . LEU A 1 184 ? 9.729 3.751 -0.622 1.00 88.44 184 LEU A C 1
ATOM 1546 O O . LEU A 1 184 ? 8.969 4.204 0.229 1.00 88.44 184 LEU A O 1
ATOM 1550 N N . ALA A 1 185 ? 10.111 2.473 -0.598 1.00 92.25 185 ALA A N 1
ATOM 1551 C CA . ALA A 1 185 ? 9.639 1.528 0.411 1.00 92.25 185 ALA A CA 1
ATOM 1552 C C . ALA A 1 185 ? 9.974 1.984 1.846 1.00 92.25 185 ALA A C 1
ATOM 1554 O O . ALA A 1 185 ? 9.203 1.729 2.775 1.00 92.25 185 ALA A O 1
ATOM 1555 N N . GLN A 1 186 ? 11.067 2.725 2.053 1.00 92.06 186 GLN A N 1
ATOM 1556 C CA . GLN A 1 186 ? 11.411 3.256 3.379 1.00 92.06 186 GLN A CA 1
ATOM 1557 C C . GLN A 1 186 ? 10.452 4.355 3.857 1.00 92.06 186 GLN A C 1
ATOM 1559 O O . GLN A 1 186 ? 10.366 4.624 5.054 1.00 92.06 186 GLN A O 1
ATOM 1564 N N . MET A 1 187 ? 9.711 4.996 2.951 1.00 90.88 187 MET A N 1
ATOM 1565 C CA . MET A 1 187 ? 8.853 6.125 3.296 1.00 90.88 187 MET A CA 1
ATOM 1566 C C . MET A 1 187 ? 7.542 5.645 3.933 1.00 90.88 187 MET A C 1
ATOM 1568 O O . MET A 1 187 ? 6.878 4.751 3.393 1.00 90.88 187 MET A O 1
ATOM 1572 N N . PRO A 1 188 ? 7.118 6.227 5.067 1.00 91.69 188 PRO A N 1
ATOM 1573 C CA . PRO A 1 188 ? 5.916 5.788 5.772 1.00 91.69 188 PRO A CA 1
ATOM 1574 C C . PRO A 1 188 ? 4.621 6.058 5.007 1.00 91.69 188 PRO A C 1
ATOM 1576 O O . PRO A 1 188 ? 3.639 5.356 5.220 1.00 91.69 188 PRO A O 1
ATOM 1579 N N . GLN A 1 189 ? 4.633 7.025 4.090 1.00 90.62 189 GLN A N 1
ATOM 1580 C CA . GLN A 1 189 ? 3.518 7.360 3.209 1.00 90.62 189 GLN A CA 1
ATOM 1581 C C . GLN A 1 189 ? 3.252 6.292 2.142 1.00 90.62 189 GLN A C 1
ATOM 1583 O O . GLN A 1 189 ? 2.152 6.231 1.598 1.00 90.62 189 GLN A O 1
ATOM 1588 N N . ILE A 1 190 ? 4.232 5.445 1.824 1.00 90.31 190 ILE A N 1
ATOM 1589 C CA . ILE A 1 190 ? 4.099 4.435 0.772 1.00 90.31 190 ILE A CA 1
ATOM 1590 C C . ILE A 1 190 ? 3.460 3.174 1.350 1.00 90.31 190 ILE A C 1
ATOM 1592 O O . ILE A 1 190 ? 3.987 2.581 2.294 1.00 90.31 190 ILE A O 1
ATOM 1596 N N . PHE A 1 191 ? 2.336 2.760 0.766 1.00 90.19 191 PHE A N 1
ATOM 1597 C CA . PHE A 1 191 ? 1.635 1.530 1.128 1.00 90.19 191 PHE A CA 1
ATOM 1598 C C . PHE A 1 191 ? 2.128 0.328 0.326 1.00 90.19 191 PHE A C 1
ATOM 1600 O O . PHE A 1 191 ? 2.393 -0.736 0.889 1.00 90.19 191 PHE A O 1
ATOM 1607 N N . SER A 1 192 ? 2.226 0.489 -0.995 1.00 90.00 192 SER A N 1
ATOM 1608 C CA . SER A 1 192 ? 2.685 -0.575 -1.881 1.00 90.00 192 SER A CA 1
ATOM 1609 C C . SER A 1 192 ? 3.296 -0.044 -3.168 1.00 90.00 192 SER A C 1
ATOM 1611 O O . SER A 1 192 ? 2.888 0.997 -3.673 1.00 90.00 192 SER A O 1
ATOM 1613 N N . ILE A 1 193 ? 4.234 -0.804 -3.719 1.00 89.31 193 ILE A N 1
ATOM 1614 C CA . ILE A 1 193 ? 4.925 -0.561 -4.980 1.00 89.31 193 ILE A CA 1
ATOM 1615 C C . ILE A 1 193 ? 4.773 -1.830 -5.808 1.00 89.31 193 ILE A C 1
ATOM 1617 O O . ILE A 1 193 ? 5.192 -2.901 -5.381 1.00 89.31 193 ILE A O 1
ATOM 1621 N N . THR A 1 194 ? 4.170 -1.714 -6.982 1.00 88.00 194 THR A N 1
ATOM 1622 C CA . THR A 1 194 ? 3.980 -2.823 -7.918 1.00 88.00 194 THR A CA 1
ATOM 1623 C C . THR A 1 194 ? 4.780 -2.550 -9.176 1.00 88.00 194 THR A C 1
ATOM 1625 O O . THR A 1 194 ? 4.688 -1.465 -9.751 1.00 88.00 194 THR A O 1
ATOM 1628 N N . ALA A 1 195 ? 5.580 -3.527 -9.586 1.00 87.75 195 ALA A N 1
ATOM 1629 C CA . ALA A 1 195 ? 6.333 -3.470 -10.826 1.00 87.75 195 ALA A CA 1
ATOM 1630 C C . ALA A 1 195 ? 5.483 -3.997 -11.984 1.00 87.75 195 ALA A C 1
ATOM 1632 O O . ALA A 1 195 ? 4.821 -5.027 -11.861 1.00 87.75 195 ALA A O 1
ATOM 1633 N N . HIS A 1 196 ? 5.525 -3.300 -13.114 1.00 83.00 196 HIS A N 1
ATOM 1634 C CA . HIS A 1 196 ? 4.811 -3.692 -14.316 1.00 83.00 196 HIS A CA 1
ATOM 1635 C C . HIS A 1 196 ? 5.732 -3.662 -15.524 1.00 83.00 196 HIS A C 1
ATOM 1637 O O . HIS A 1 196 ? 6.507 -2.725 -15.723 1.00 83.00 196 HIS A O 1
ATOM 1643 N N . GLN A 1 197 ? 5.582 -4.671 -16.367 1.00 81.19 197 GLN A N 1
ATOM 1644 C CA . GLN A 1 197 ? 6.085 -4.667 -17.732 1.00 81.19 197 GLN A CA 1
ATOM 1645 C C . GLN A 1 197 ? 5.031 -4.021 -18.636 1.00 81.19 197 GLN A C 1
ATOM 1647 O O . GLN A 1 197 ? 3.832 -4.059 -18.336 1.00 81.19 197 GLN A O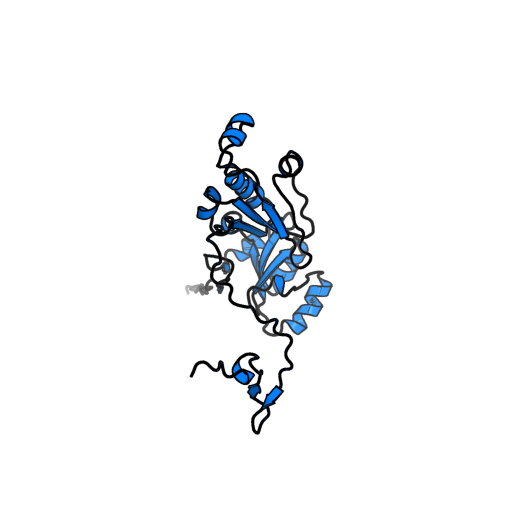 1
ATOM 1652 N N . ASN A 1 198 ? 5.457 -3.406 -19.741 1.00 70.62 198 ASN A N 1
ATOM 1653 C CA . ASN A 1 198 ? 4.483 -3.119 -20.791 1.00 70.62 198 ASN A CA 1
ATOM 1654 C C . ASN A 1 198 ? 3.983 -4.469 -21.320 1.00 70.62 198 ASN A C 1
ATOM 1656 O O . ASN A 1 198 ? 4.801 -5.374 -21.477 1.00 70.62 198 ASN A O 1
ATOM 1660 N N . PRO A 1 199 ? 2.677 -4.628 -21.581 1.00 62.47 199 PRO A N 1
ATOM 1661 C CA . PRO A 1 199 ? 2.227 -5.797 -22.313 1.00 62.47 199 PRO A CA 1
ATOM 1662 C C . PRO A 1 199 ? 2.975 -5.827 -23.644 1.00 62.47 199 PRO A C 1
ATOM 1664 O O . PRO A 1 199 ? 3.044 -4.799 -24.326 1.00 62.47 199 PRO A O 1
ATOM 1667 N N . ASP A 1 200 ? 3.534 -6.982 -23.999 1.00 55.44 200 ASP A N 1
ATOM 1668 C CA . ASP A 1 200 ? 4.048 -7.173 -25.346 1.00 55.44 200 ASP A CA 1
ATOM 1669 C C . ASP A 1 200 ? 2.917 -6.842 -26.316 1.00 55.44 200 ASP A C 1
ATOM 1671 O O . ASP A 1 200 ? 1.797 -7.350 -26.172 1.00 55.44 200 ASP A O 1
ATOM 1675 N N . GLU A 1 201 ? 3.197 -6.009 -27.318 1.00 56.66 201 GLU A N 1
ATOM 1676 C CA . GLU A 1 201 ? 2.304 -5.786 -28.455 1.00 56.66 201 GLU A CA 1
ATOM 1677 C C . GLU A 1 201 ? 2.263 -7.053 -29.329 1.00 56.66 201 GLU A C 1
ATOM 1679 O O . GLU A 1 201 ? 2.519 -7.043 -30.532 1.00 56.66 201 GLU A O 1
ATOM 1684 N N . THR A 1 202 ? 1.950 -8.200 -28.727 1.00 47.38 202 THR A N 1
ATOM 1685 C CA . THR A 1 202 ? 1.535 -9.381 -29.460 1.00 47.38 202 THR A CA 1
ATOM 1686 C C . THR A 1 202 ? 0.191 -9.036 -30.072 1.00 47.38 202 THR A C 1
ATOM 1688 O O . THR A 1 202 ? -0.848 -9.021 -29.424 1.00 47.38 202 THR A O 1
ATOM 1691 N N . ASN A 1 203 ? 0.270 -8.621 -31.334 1.00 42.19 203 ASN A N 1
ATOM 1692 C CA . ASN A 1 203 ? -0.792 -8.478 -32.314 1.00 42.19 203 ASN A CA 1
ATOM 1693 C C . ASN A 1 203 ? -2.111 -9.105 -31.822 1.00 42.19 203 ASN A C 1
ATOM 1695 O O . ASN A 1 203 ? -2.321 -10.312 -31.968 1.00 42.19 203 ASN A O 1
ATOM 1699 N N . ASN A 1 204 ? -2.986 -8.291 -31.220 1.00 47.34 204 ASN A N 1
ATOM 1700 C CA . ASN A 1 204 ? -4.340 -8.679 -30.832 1.00 47.34 204 ASN A CA 1
ATOM 1701 C C . ASN A 1 204 ? -5.156 -8.949 -32.110 1.00 47.34 204 ASN A C 1
ATOM 1703 O O . ASN A 1 204 ? -6.043 -8.189 -32.485 1.00 47.34 204 ASN A O 1
ATOM 1707 N N . ARG A 1 205 ? -4.854 -10.044 -32.815 1.00 46.66 205 ARG A N 1
ATOM 1708 C CA . ARG A 1 205 ? -5.672 -10.591 -33.906 1.00 46.66 205 ARG A CA 1
ATOM 1709 C C . ARG A 1 205 ? -6.904 -11.330 -33.385 1.00 46.66 205 ARG A C 1
ATOM 1711 O O . ARG A 1 205 ? -7.704 -11.804 -34.181 1.00 46.66 205 ARG A O 1
ATOM 1718 N N . ALA A 1 206 ? -7.100 -11.378 -32.070 1.00 51.75 206 ALA A N 1
ATOM 1719 C CA . ALA A 1 206 ? -8.385 -11.685 -31.470 1.00 51.75 206 ALA A CA 1
ATOM 1720 C C . ALA A 1 206 ? -9.140 -10.374 -31.203 1.00 51.75 206 ALA A C 1
ATOM 1722 O O . ALA A 1 206 ? -9.262 -9.920 -30.068 1.00 51.75 206 ALA A O 1
ATOM 1723 N N . ALA A 1 207 ? -9.661 -9.757 -32.265 1.00 47.09 207 ALA A N 1
ATOM 1724 C CA . ALA A 1 207 ? -10.724 -8.768 -32.141 1.00 47.09 207 ALA A CA 1
ATOM 1725 C C . ALA A 1 207 ? -12.008 -9.492 -31.698 1.00 47.09 207 ALA A C 1
ATOM 1727 O O . ALA A 1 207 ? -12.890 -9.796 -32.495 1.00 47.09 207 ALA A O 1
ATOM 1728 N N . GLY A 1 208 ? -12.089 -9.831 -30.414 1.00 50.50 208 GLY A N 1
ATOM 1729 C CA . GLY A 1 208 ? -13.344 -10.181 -29.770 1.00 50.50 208 GLY A CA 1
ATOM 1730 C C . GLY A 1 208 ? -14.069 -8.889 -29.424 1.00 50.50 208 GLY A C 1
ATOM 1731 O O . GLY A 1 208 ? -13.557 -8.075 -28.660 1.00 50.50 208 GLY A O 1
ATOM 1732 N N . TYR A 1 209 ? -15.252 -8.671 -29.991 1.00 51.41 209 TYR A N 1
ATOM 1733 C CA . TYR A 1 209 ? -16.101 -7.547 -29.610 1.00 51.41 209 TYR A CA 1
ATOM 1734 C C . TYR A 1 209 ? -16.447 -7.651 -28.116 1.00 51.41 209 TYR A C 1
ATOM 1736 O O . TYR A 1 209 ? -17.264 -8.485 -27.723 1.00 51.41 209 TYR A O 1
ATOM 1744 N N . THR A 1 210 ? -15.880 -6.788 -27.271 1.00 50.16 210 THR A N 1
ATOM 1745 C CA . THR A 1 210 ? -16.412 -6.558 -25.925 1.00 50.16 210 THR A CA 1
ATOM 1746 C C . THR A 1 210 ? -17.725 -5.798 -26.077 1.00 50.16 210 THR A C 1
ATOM 1748 O O . THR A 1 210 ? -17.770 -4.599 -26.351 1.00 50.16 210 THR A O 1
ATOM 1751 N N . GLN A 1 211 ? -18.843 -6.519 -25.985 1.00 52.50 211 GLN A N 1
ATOM 1752 C CA . GLN A 1 211 ? -20.158 -5.892 -26.042 1.00 52.50 211 GLN A CA 1
ATOM 1753 C C . GLN A 1 211 ? -20.330 -4.993 -24.817 1.00 52.50 211 GLN A C 1
ATOM 1755 O O . GLN A 1 211 ? -20.297 -5.460 -23.680 1.00 52.50 211 GLN A O 1
ATOM 1760 N N . LYS A 1 212 ? -20.542 -3.697 -25.059 1.00 46.88 212 LYS A N 1
ATOM 1761 C CA . LYS A 1 212 ? -20.959 -2.731 -24.041 1.00 46.88 212 LYS A CA 1
ATOM 1762 C C . LYS A 1 212 ? -22.191 -3.290 -23.324 1.00 46.88 212 LYS A C 1
ATOM 1764 O O . LYS A 1 212 ? -23.239 -3.480 -23.945 1.00 46.88 212 LYS A O 1
ATOM 1769 N N . ASN A 1 213 ? -22.055 -3.587 -22.035 1.00 49.84 213 ASN A N 1
ATOM 1770 C CA . ASN A 1 213 ? -23.111 -4.204 -21.236 1.00 49.84 213 ASN A CA 1
ATOM 1771 C C . ASN A 1 213 ? -24.093 -3.126 -20.744 1.00 49.84 213 ASN A C 1
ATOM 1773 O O . ASN A 1 213 ? -24.205 -2.847 -19.558 1.00 49.84 213 ASN A O 1
ATOM 1777 N N . SER A 1 214 ? -24.750 -2.447 -21.686 1.00 57.12 214 SER A N 1
ATOM 1778 C CA . SER A 1 214 ? -25.766 -1.418 -21.426 1.00 57.12 214 SER A CA 1
ATOM 1779 C C . SER A 1 214 ? -27.188 -1.954 -21.605 1.00 57.12 214 SER A C 1
ATOM 1781 O O . SER A 1 214 ? -28.090 -1.199 -21.964 1.00 57.12 214 SER A O 1
ATOM 1783 N N . ARG A 1 215 ? -27.386 -3.268 -21.455 1.00 60.72 215 ARG A N 1
ATOM 1784 C CA . ARG A 1 215 ? -28.693 -3.899 -21.662 1.00 60.72 215 ARG A CA 1
ATOM 1785 C C . ARG A 1 215 ? -29.523 -3.877 -20.394 1.00 60.72 215 ARG A C 1
ATOM 1787 O O . ARG A 1 215 ? -28.998 -4.031 -19.295 1.00 60.72 215 ARG A O 1
ATOM 1794 N N . ALA A 1 216 ? -30.825 -3.699 -20.584 1.00 63.53 216 ALA A N 1
ATOM 1795 C CA . ALA A 1 216 ? -31.796 -3.857 -19.521 1.00 63.53 216 ALA A CA 1
ATOM 1796 C C . ALA A 1 216 ? -31.769 -5.313 -19.043 1.00 63.53 216 ALA A C 1
ATOM 1798 O O . ALA A 1 216 ? -31.871 -6.238 -19.848 1.00 63.53 216 ALA A O 1
ATOM 1799 N N . VAL A 1 217 ? -31.596 -5.498 -17.738 1.00 71.56 217 VAL A N 1
ATOM 1800 C CA . VAL A 1 217 ? -31.735 -6.803 -17.096 1.00 71.56 217 VAL A CA 1
ATOM 1801 C C . VAL A 1 217 ? -33.212 -6.994 -16.783 1.00 71.56 217 VAL A C 1
ATOM 1803 O O . VAL A 1 217 ? -33.839 -6.109 -16.197 1.00 71.56 217 VAL A O 1
ATOM 1806 N N . THR A 1 218 ? -33.769 -8.131 -17.179 1.00 79.06 218 THR A N 1
ATOM 1807 C CA . THR A 1 218 ? -35.148 -8.506 -16.855 1.00 79.06 218 THR A CA 1
ATOM 1808 C C . THR A 1 218 ? -35.138 -9.611 -15.808 1.00 79.06 218 THR A C 1
ATOM 1810 O O . THR A 1 218 ? -34.203 -10.403 -15.741 1.00 79.06 218 THR A O 1
ATOM 1813 N N . LEU A 1 219 ? -36.139 -9.623 -14.930 1.00 76.69 219 LEU A N 1
ATOM 1814 C CA . LEU A 1 219 ? -36.304 -10.684 -13.941 1.00 76.69 219 LEU A CA 1
ATOM 1815 C C . LEU A 1 219 ? -37.338 -11.680 -14.463 1.00 76.69 219 LEU A C 1
ATOM 1817 O O . LEU A 1 219 ? -38.492 -11.310 -14.684 1.00 76.69 219 LEU A O 1
ATOM 1821 N N . GLU A 1 220 ? -36.922 -12.927 -14.629 1.00 76.81 220 GLU A N 1
ATOM 1822 C CA . GLU A 1 220 ? -37.739 -14.046 -15.090 1.00 76.81 220 GLU A CA 1
ATOM 1823 C C . GLU A 1 220 ? -37.883 -15.123 -14.001 1.00 76.81 220 GLU A C 1
ATOM 1825 O O . GLU A 1 220 ? -37.287 -15.048 -12.923 1.00 76.81 220 GLU A O 1
ATOM 1830 N N . GLY A 1 221 ? -38.722 -16.126 -14.273 1.00 72.94 221 GLY A N 1
ATOM 1831 C CA . GLY A 1 221 ? -39.083 -17.183 -13.327 1.00 72.94 221 GLY A CA 1
ATOM 1832 C C . GLY A 1 221 ? -40.342 -16.861 -12.515 1.00 72.94 221 GLY A C 1
ATOM 1833 O O . GLY A 1 221 ? -40.734 -15.703 -12.360 1.00 72.94 221 GLY A O 1
ATOM 1834 N N . LYS A 1 222 ? -41.001 -17.900 -11.977 1.00 66.69 222 LYS A N 1
ATOM 1835 C CA . LYS A 1 222 ? -42.233 -17.750 -11.171 1.00 66.69 222 LYS A CA 1
ATOM 1836 C C . LYS A 1 222 ? -42.041 -16.838 -9.951 1.00 66.69 222 LYS A C 1
ATOM 1838 O O . LYS A 1 222 ? -43.002 -16.198 -9.536 1.00 66.69 222 LYS A O 1
ATOM 1843 N N . ASN A 1 223 ? -40.816 -16.753 -9.428 1.00 73.38 223 ASN A N 1
ATOM 1844 C CA . ASN A 1 223 ? -40.465 -15.946 -8.262 1.00 73.38 223 ASN A CA 1
ATOM 1845 C C . ASN A 1 223 ? -39.633 -14.697 -8.607 1.00 73.38 223 ASN A C 1
ATOM 1847 O O . ASN A 1 223 ? -39.203 -14.005 -7.688 1.00 73.38 223 ASN A O 1
ATOM 1851 N N . LYS A 1 224 ? -39.422 -14.381 -9.898 1.00 71.81 224 LYS A N 1
ATOM 1852 C CA . LYS A 1 224 ? -38.558 -13.269 -10.351 1.00 71.81 224 LYS A CA 1
ATOM 1853 C C . LYS A 1 224 ? -37.142 -13.323 -9.762 1.00 71.81 224 LYS A C 1
ATOM 1855 O O . LYS A 1 224 ? -36.557 -12.298 -9.429 1.00 71.81 224 LYS A O 1
ATOM 1860 N N . ASP A 1 225 ? -36.612 -14.523 -9.602 1.00 71.56 225 ASP A N 1
ATOM 1861 C CA . ASP A 1 225 ? -35.307 -14.830 -9.022 1.00 71.56 225 ASP A CA 1
ATOM 1862 C C . ASP A 1 225 ? -34.220 -15.057 -10.083 1.00 71.56 225 ASP A C 1
ATOM 1864 O O . ASP A 1 225 ? -33.035 -15.120 -9.756 1.00 71.56 225 ASP A O 1
ATOM 1868 N N . ILE A 1 226 ? -34.600 -15.128 -11.361 1.00 66.44 226 ILE A N 1
ATOM 1869 C CA . ILE A 1 226 ? -33.672 -15.343 -12.468 1.00 66.44 226 ILE A CA 1
ATOM 1870 C C . ILE A 1 226 ? -33.407 -14.009 -13.164 1.00 66.44 226 ILE A C 1
ATOM 1872 O O . ILE A 1 226 ? -34.308 -13.401 -13.735 1.00 66.44 226 ILE A O 1
ATOM 1876 N N . LEU A 1 227 ? -32.155 -13.554 -13.144 1.00 69.94 227 LEU A N 1
ATOM 1877 C CA . LEU A 1 227 ? -31.712 -12.403 -13.931 1.00 69.94 227 LEU A CA 1
ATOM 1878 C C . LEU A 1 227 ? -31.491 -12.850 -15.380 1.00 69.94 227 LEU A C 1
ATOM 1880 O O . LEU A 1 227 ? -30.520 -13.545 -15.681 1.00 69.94 227 LEU A O 1
ATOM 1884 N N . HIS A 1 228 ? -32.385 -12.442 -16.273 1.00 72.69 228 HIS A N 1
ATOM 1885 C CA . HIS A 1 228 ? -32.284 -12.690 -17.702 1.00 72.69 228 HIS A CA 1
ATOM 1886 C C . HIS A 1 228 ? -31.700 -11.470 -18.425 1.00 72.69 228 HIS A C 1
ATOM 1888 O O . HIS A 1 228 ? -32.133 -10.325 -18.242 1.00 72.69 228 HIS A O 1
ATOM 1894 N N . ILE A 1 229 ? -30.676 -11.722 -19.242 1.00 73.81 229 ILE A N 1
ATOM 1895 C CA . ILE A 1 229 ? -29.982 -10.714 -20.044 1.00 73.81 229 ILE A CA 1
ATOM 1896 C C . ILE A 1 229 ? -29.926 -11.226 -21.476 1.00 73.81 229 ILE A C 1
ATOM 1898 O O . ILE A 1 229 ? -29.199 -12.178 -21.768 1.00 73.81 229 ILE A O 1
ATOM 1902 N N . ASP A 1 230 ? -30.631 -10.544 -22.375 1.00 67.06 230 ASP A N 1
ATOM 1903 C CA . ASP A 1 230 ? -30.619 -10.886 -23.793 1.00 67.06 230 ASP A CA 1
ATOM 1904 C C . ASP A 1 230 ? -29.210 -10.765 -24.377 1.00 67.06 230 ASP A C 1
ATOM 1906 O O . ASP A 1 230 ? -28.561 -9.709 -24.330 1.00 67.06 230 ASP A O 1
ATOM 1910 N N . ARG A 1 231 ? -28.730 -11.843 -24.999 1.00 65.81 231 ARG A N 1
ATOM 1911 C CA . ARG A 1 231 ? -27.483 -11.835 -25.766 1.00 65.81 231 ARG A CA 1
ATOM 1912 C C . ARG A 1 231 ? -27.777 -11.329 -27.183 1.00 65.81 231 ARG A C 1
ATOM 1914 O O . ARG A 1 231 ? -28.514 -11.944 -27.937 1.00 65.81 231 ARG A O 1
ATOM 1921 N N . TYR A 1 232 ? -27.143 -10.232 -27.596 1.00 64.56 232 TYR A N 1
ATOM 1922 C CA . TYR A 1 232 ? -27.359 -9.577 -28.900 1.00 64.56 232 TYR A CA 1
ATOM 1923 C C . TYR A 1 232 ? -27.187 -10.493 -30.106 1.00 64.56 232 TYR A C 1
ATOM 1925 O O . TYR A 1 232 ? -27.825 -10.290 -31.134 1.00 64.56 232 TYR A O 1
ATOM 1933 N N . LEU A 1 233 ? -26.305 -11.481 -29.985 1.00 67.06 233 LEU A N 1
ATOM 1934 C CA . LEU A 1 233 ? -26.008 -12.427 -31.055 1.00 67.06 233 LEU A CA 1
ATOM 1935 C C . LEU A 1 233 ? -26.968 -13.621 -31.075 1.00 67.06 233 LEU A C 1
ATOM 1937 O O . LEU A 1 233 ? -27.172 -14.202 -32.136 1.00 67.06 233 LEU A O 1
ATOM 1941 N N . GLN A 1 234 ? -27.634 -13.914 -29.956 1.00 68.81 234 GLN A N 1
ATOM 1942 C CA . GLN A 1 234 ? -28.628 -14.983 -29.868 1.00 68.81 234 GLN A CA 1
ATOM 1943 C C . GLN A 1 234 ? -29.844 -14.662 -30.746 1.00 68.81 234 GLN A C 1
ATOM 1945 O O . GLN A 1 234 ? -30.250 -15.481 -31.562 1.00 68.81 234 GLN A O 1
ATOM 1950 N N . ASN A 1 235 ? -30.317 -13.410 -30.727 1.00 65.94 235 ASN A N 1
ATOM 1951 C CA . ASN A 1 235 ? -31.397 -12.942 -31.613 1.00 65.94 235 ASN A CA 1
ATOM 1952 C C . ASN A 1 235 ? -30.982 -12.826 -33.093 1.00 65.94 235 ASN A C 1
ATOM 1954 O O . ASN A 1 235 ? -31.803 -12.482 -33.940 1.00 65.94 235 ASN A O 1
ATOM 1958 N N . LYS A 1 236 ? -29.708 -13.086 -33.412 1.00 70.81 236 LYS A N 1
ATOM 1959 C CA . LYS A 1 236 ? -29.179 -13.145 -34.780 1.00 70.81 236 LYS A CA 1
ATOM 1960 C C . LYS A 1 236 ? -28.791 -14.567 -35.205 1.00 70.81 236 LYS A C 1
ATOM 1962 O O . LYS A 1 236 ? -28.102 -14.715 -36.209 1.00 70.81 236 LYS A O 1
ATOM 1967 N N . GLY A 1 237 ? -29.223 -15.591 -34.462 1.00 67.81 237 GLY A N 1
ATOM 1968 C CA . GLY A 1 237 ? -28.993 -17.000 -34.803 1.00 67.81 237 GLY A CA 1
ATOM 1969 C C . GLY A 1 237 ? -27.569 -17.496 -34.540 1.00 67.81 237 GLY A C 1
ATOM 1970 O O . GLY A 1 237 ? -27.170 -18.511 -35.093 1.00 67.81 237 GLY A O 1
ATOM 1971 N N . LEU A 1 238 ? -26.788 -16.774 -33.731 1.00 58.41 238 LEU A N 1
ATOM 1972 C CA . LEU A 1 238 ? -25.461 -17.191 -33.274 1.00 58.41 238 LEU A CA 1
ATOM 1973 C C . LEU A 1 238 ? -25.549 -17.523 -31.782 1.00 58.41 238 LEU A C 1
ATOM 1975 O O . LEU A 1 238 ? -25.113 -16.749 -30.925 1.00 58.41 238 LEU A O 1
ATOM 1979 N N . ASP A 1 239 ? -26.191 -18.648 -31.481 1.00 66.62 239 ASP A N 1
ATOM 1980 C CA . ASP A 1 239 ? -26.471 -19.138 -30.127 1.00 66.62 239 ASP A CA 1
ATOM 1981 C C . ASP A 1 239 ? -25.471 -20.197 -29.632 1.00 66.62 239 ASP A C 1
ATOM 1983 O O . ASP A 1 239 ? -25.472 -20.526 -28.446 1.00 66.62 239 ASP A O 1
ATOM 1987 N N . GLY A 1 240 ? -24.546 -20.634 -30.491 1.00 57.34 240 GLY A N 1
ATOM 1988 C CA . GLY A 1 240 ? -23.483 -21.573 -30.129 1.00 57.34 240 GLY A CA 1
ATOM 1989 C C . GLY A 1 240 ? -23.953 -23.022 -29.993 1.00 57.34 240 GLY A C 1
ATOM 1990 O O . GLY A 1 240 ? -23.248 -23.811 -29.362 1.00 57.34 240 GLY A O 1
ATOM 1991 N N . THR A 1 241 ? -25.117 -23.347 -30.564 1.00 48.88 241 THR A N 1
ATOM 1992 C CA . THR A 1 241 ? -25.583 -24.721 -30.807 1.00 48.88 241 THR A CA 1
ATOM 1993 C C . THR A 1 241 ? -25.139 -25.260 -32.159 1.00 48.88 241 THR A C 1
ATOM 1995 O O . THR A 1 241 ? -24.939 -24.451 -33.095 1.00 48.88 241 THR A O 1
#

Sequence (241 aa):
MLFFLTSIFVSSQSLQVNSLRRQQPITIDPQQYENSRSRASFPTWYFVRFHDDDIKNLRNNLENAKIELKSTRMINKHWFSLYLTPSQVKYLSEISDLRQVSTDEKIINPQSLEDAHYLSIEVSHDFIPPSHIKMLLQAENIYRIDYDLSFDFSVLKDRKKDDKDFYKRVGFDETRLTKIANELAQMPQIFSITAHQNPDETNNRAAGYTQKNSRAVTLEGKNKDILHIDRYLQNKGLDGT

Organism: NCBI:txid1144522

pLDDT: mean 71.9, std 16.59, range [32.78, 93.12]